Protein 3FND (pdb70)

Radius of gyration: 18.99 Å; Cα contacts (8 Å, |Δi|>4): 589; chains: 1; bounding box: 49×55×42 Å

Nearest PDB structures (foldseek):
  3fnd-assembly1_A  TM=1.003E+00  e=4.356E-66  Bacteroides thetaiotaomicron
  7fbt-assembly1_A  TM=8.030E-01  e=3.670E-17  Rhizomucor miehei
  5xwf-assembly1_A  TM=7.949E-01  e=2.756E-15  Rhizomucor miehei
  8hw8-assembly1_A  TM=7.769E-01  e=1.384E-15  Heterodera glycines
  6tsb-assembly1_AAA-2  TM=6.089E-01  e=5.705E-12  Clostridioides difficile 630

CATH classification: 3.20.20.80 (+1 more: 3.40.5.30)

Foldseek 3Di:
DDAAAEAEDFQQDPCCVPCVVPDPLLLHQEYEYDAFAAFLQQATRCVRPVVPLLVSCVVNVVSNHAYAHEYEHPDACSVLNQLVDVNSLLSNLVNRQCVCVVSVGQYYEYEYDHPDPQVVSLVSVQVSLVSSQVPHDPRFEYEDEADVGDNAQSSQVSHQAYEYFFPPPQQDLDFDAGGDLVRQVVRLCRCCPVNVHPLQRYAGEFEQKWFANDPVCPVQADPSRIHFVQSCCVVVNPVCQQDQDDPRIGHAHLVRLLVSQVVSVVVVGNHYYDHRVSWHDPVPVVSTNSVSRRVNCPPPDDPDD

Sequence (305 aa):
SLKVVIGYLALDDWEFESLFPTIEWKYLTHINASFARVKADGTLNINPVRKRIESVRETAHKHNVKILISLAKNSPGEFTTAINDPKARKELIQQIIAFTKEYKLDGFDIDYEEYDNWDKNFPSLLVFARGLYLAKEKNLTCAVNSRWLNYGTEWEQYFDYINLSYDRGAFTDKPVQHASYDDFVKDLKYWNEQCRASKSKIVGGLPFYGYSWEESLQGAVDDVRGIRYSGILKHLGNEAADKDNIGKTYYNGRPTIANKCKFIKENDYAGVIWQLFQDAHNDNYDLKLINVVGREEEGHHHHHH

Structure (mmCIF, N/CA/C/O backbone):
data_3FND
#
_entry.id   3FND
#
_cell.length_a   53.795
_cell.length_b   42.374
_cell.length_c   66.850
_cell.angle_alpha   90.00
_cell.angle_beta   99.70
_cell.angle_gamma   90.00
#
_symmetry.space_group_name_H-M   'P 1 21 1'
#
loop_
_entity.id
_entity.type
_entity.pdbx_description
1 polymer Chitinase
2 non-polymer GLYCEROL
3 water water
#
loop_
_atom_site.group_PDB
_atom_site.id
_atom_site.type_symbol
_atom_site.label_atom_id
_atom_site.label_alt_id
_atom_site.label_comp_id
_atom_site.label_asym_id
_atom_site.label_entity_id
_atom_site.label_seq_id
_atom_site.pdbx_PDB_ins_code
_atom_site.Cartn_x
_atom_site.Cartn_y
_atom_site.Cartn_z
_atom_site.occupancy
_atom_site.B_iso_or_equiv
_atom_site.auth_seq_id
_atom_site.auth_comp_id
_atom_site.auth_asym_id
_atom_site.auth_atom_id
_atom_site.pdbx_PDB_model_num
ATOM 1 N N . SER A 1 2 ? 9.259 18.494 27.119 1.00 30.31 45 SER A N 1
ATOM 2 C CA . SER A 1 2 ? 8.408 17.278 27.117 1.00 29.37 45 SER A CA 1
ATOM 3 C C . SER A 1 2 ? 7.294 17.347 26.073 1.00 29.29 45 SER A C 1
ATOM 4 O O . SER A 1 2 ? 6.129 17.099 26.383 1.00 32.03 45 SER A O 1
ATOM 7 N N . LEU A 1 3 ? 7.637 17.653 24.828 1.00 27.12 46 LEU A N 1
ATOM 8 C CA . LEU A 1 3 ? 6.621 17.709 23.781 1.00 27.32 46 LEU A CA 1
ATOM 9 C C . LEU A 1 3 ? 6.194 16.277 23.539 1.00 25.03 46 LEU A C 1
ATOM 10 O O . LEU A 1 3 ? 6.976 15.366 23.757 1.00 24.48 46 LEU A O 1
ATOM 15 N N . LYS A 1 4 ? 4.978 16.081 23.048 1.00 23.02 47 LYS A N 1
ATOM 16 C CA . LYS A 1 4 ? 4.463 14.734 22.776 1.00 21.27 47 LYS A CA 1
ATOM 17 C C . LYS A 1 4 ? 5.261 14.021 21.681 1.00 18.45 47 LYS A C 1
ATOM 18 O O . LYS A 1 4 ? 5.801 14.647 20.760 1.00 17.12 47 LYS A O 1
ATOM 24 N N . VAL A 1 5 ? 5.369 12.704 21.795 1.00 14.53 48 VAL A N 1
ATOM 25 C CA . VAL A 1 5 ? 6.081 11.927 20.789 1.00 12.01 48 VAL A CA 1
ATOM 26 C C . VAL A 1 5 ? 5.050 11.146 19.988 1.00 10.96 48 VAL A C 1
ATOM 27 O O . VAL A 1 5 ? 3.979 10.835 20.489 1.00 10.93 48 VAL A O 1
ATOM 31 N N . VAL A 1 6 ? 5.349 10.867 18.729 1.00 10.54 49 VAL A N 1
ATOM 32 C CA . VAL A 1 6 ? 4.459 10.044 17.912 1.00 11.68 49 VAL A CA 1
ATOM 33 C C . VAL A 1 6 ? 5.434 9.045 17.305 1.00 9.66 49 VAL A C 1
ATOM 34 O O . VAL A 1 6 ? 6.185 9.366 16.385 1.00 13.14 49 VAL A O 1
ATOM 38 N N . ILE A 1 7 ? 5.435 7.845 17.874 1.00 9.89 50 ILE A N 1
ATOM 39 C CA . ILE A 1 7 ? 6.324 6.770 17.476 1.00 8.36 50 ILE A CA 1
ATOM 40 C C . ILE A 1 7 ? 5.609 5.844 16.507 1.00 9.26 50 ILE A C 1
ATOM 41 O O . ILE A 1 7 ? 4.759 5.048 16.903 1.00 9.63 50 ILE A O 1
ATOM 46 N N . GLY A 1 8 ? 5.954 5.964 15.227 1.00 8.53 51 GLY A N 1
ATOM 47 C CA . GLY A 1 8 ? 5.318 5.140 14.217 1.00 7.88 51 GLY A CA 1
ATOM 48 C C . GLY A 1 8 ? 6.101 3.917 13.789 1.00 7.84 51 GLY A C 1
ATOM 49 O O . GLY A 1 8 ? 7.276 4.008 13.434 1.00 7.83 51 GLY A O 1
ATOM 50 N N . TYR A 1 9 ? 5.459 2.757 13.840 1.00 7.59 52 TYR A N 1
ATOM 51 C CA . TYR A 1 9 ? 6.123 1.542 13.398 1.00 10.55 52 TYR A CA 1
ATOM 52 C C . TYR A 1 9 ? 6.105 1.531 11.874 1.00 11.18 52 TYR A C 1
ATOM 53 O O . TYR A 1 9 ? 5.084 1.823 11.253 1.00 10.39 52 TYR A O 1
ATOM 62 N N . LEU A 1 10 ? 7.247 1.210 11.279 1.00 12.34 53 LEU A N 1
ATOM 63 C CA . LEU A 1 10 ? 7.356 1.154 9.831 1.00 14.73 53 LEU A CA 1
ATOM 64 C C . LEU A 1 10 ? 7.970 -0.187 9.466 1.00 14.34 53 LEU A C 1
ATOM 65 O O . LEU A 1 10 ? 9.163 -0.409 9.694 1.00 12.82 53 LEU A O 1
ATOM 70 N N . ALA A 1 11 ? 7.153 -1.080 8.914 1.00 14.11 54 ALA A N 1
ATOM 71 C CA . ALA A 1 11 ? 7.622 -2.403 8.513 1.00 13.63 54 ALA A CA 1
ATOM 72 C C . ALA A 1 11 ? 8.345 -2.290 7.171 1.00 13.70 54 ALA A C 1
ATOM 73 O O . ALA A 1 11 ? 7.724 -2.057 6.130 1.00 14.77 54 ALA A O 1
ATOM 75 N N . LEU A 1 12 ? 9.665 -2.460 7.206 1.00 14.42 55 LEU A N 1
ATOM 76 C CA . LEU A 1 12 ? 10.492 -2.348 6.011 1.00 14.73 55 LEU A CA 1
ATOM 77 C C . LEU A 1 12 ? 10.342 -3.482 5.005 1.00 15.55 55 LEU A C 1
ATOM 78 O O . LEU A 1 12 ? 10.952 -3.449 3.938 1.00 16.08 55 LEU A O 1
ATOM 83 N N . ASP A 1 13 ? 9.541 -4.486 5.342 1.00 14.89 56 ASP A N 1
ATOM 84 C CA . ASP A 1 13 ? 9.315 -5.597 4.425 1.00 15.78 56 ASP A CA 1
ATOM 85 C C . ASP A 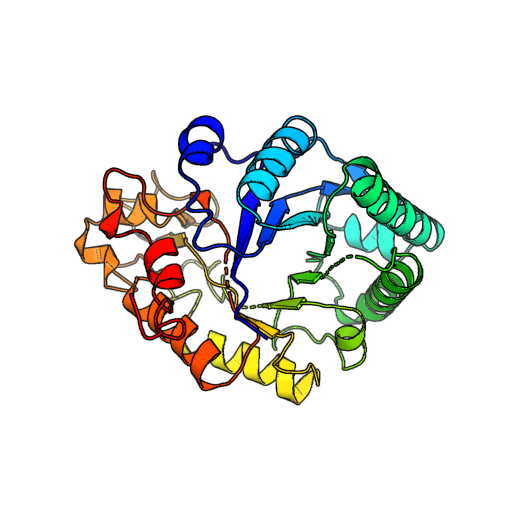1 13 ? 7.825 -5.690 4.092 1.00 15.57 56 ASP A C 1
ATOM 86 O O . ASP A 1 13 ? 7.358 -6.682 3.534 1.00 14.23 56 ASP A O 1
ATOM 91 N N . ASP A 1 14 ? 7.090 -4.638 4.432 1.00 14.39 57 ASP A N 1
ATOM 92 C CA . ASP A 1 14 ? 5.655 -4.589 4.173 1.00 15.09 57 ASP A CA 1
ATOM 93 C C . ASP A 1 14 ? 5.426 -4.647 2.669 1.00 14.71 57 ASP A C 1
ATOM 94 O O . ASP A 1 14 ? 6.195 -4.075 1.894 1.00 14.48 57 ASP A O 1
ATOM 99 N N . TRP A 1 15 ? 4.371 -5.334 2.248 1.00 13.63 58 TRP A N 1
ATOM 100 C CA . TRP A 1 15 ? 4.096 -5.437 0.823 1.00 14.76 58 TRP A CA 1
ATOM 101 C C . TRP A 1 15 ? 3.722 -4.098 0.191 1.00 14.00 58 TRP A C 1
ATOM 102 O O . TRP A 1 15 ? 3.817 -3.939 -1.024 1.00 15.30 58 TRP A O 1
ATOM 113 N N . GLU A 1 16 ? 3.310 -3.131 1.006 1.00 14.02 59 GLU A N 1
ATOM 114 C CA . GLU A 1 16 ? 2.927 -1.828 0.473 1.00 13.03 59 GLU A CA 1
ATOM 115 C C . GLU A 1 16 ? 4.057 -0.799 0.550 1.00 13.18 59 GLU A C 1
ATOM 116 O O . GLU A 1 16 ? 3.863 0.373 0.215 1.00 13.39 59 GLU A O 1
ATOM 122 N N . PHE A 1 17 ? 5.242 -1.249 0.954 1.00 12.19 60 PHE A N 1
ATOM 123 C CA . PHE A 1 17 ? 6.388 -0.353 1.085 1.00 13.94 60 PHE A CA 1
ATOM 124 C C . PHE A 1 17 ? 6.681 0.494 -0.149 1.00 14.34 60 PHE A C 1
ATOM 125 O O . PHE A 1 17 ? 6.633 1.717 -0.090 1.00 13.08 60 PHE A O 1
ATOM 133 N N . GLU A 1 18 ? 7.007 -0.155 -1.260 1.00 16.91 61 GLU A N 1
ATOM 134 C CA . GLU A 1 18 ? 7.328 0.571 -2.487 1.00 18.40 61 GLU A CA 1
ATOM 135 C C . GLU A 1 18 ? 6.294 1.627 -2.849 1.00 17.43 61 GLU A C 1
ATOM 136 O O . GLU A 1 18 ? 6.634 2.744 -3.229 1.00 15.52 61 GLU A O 1
ATOM 142 N N . SER A 1 19 ? 5.025 1.270 -2.726 1.00 16.05 62 SER A N 1
ATOM 143 C CA . SER A 1 19 ? 3.959 2.186 -3.079 1.00 16.87 62 SER A CA 1
ATOM 144 C C . SER A 1 19 ? 3.674 3.283 -2.070 1.00 16.87 62 SER A C 1
ATOM 145 O O . SER A 1 19 ? 3.383 4.416 -2.449 1.00 18.41 62 SER A O 1
ATOM 148 N N . LEU A 1 20 ? 3.771 2.959 -0.786 1.00 14.90 63 LEU A N 1
ATOM 149 C CA . LEU A 1 20 ? 3.437 3.934 0.242 1.00 13.17 63 LEU A CA 1
ATOM 150 C C . LEU A 1 20 ? 4.566 4.685 0.946 1.00 12.40 63 LEU A C 1
ATOM 151 O O . LEU A 1 20 ? 4.329 5.740 1.530 1.00 11.56 63 LEU A O 1
ATOM 156 N N . PHE A 1 21 ? 5.788 4.170 0.897 1.00 12.07 64 PHE A N 1
ATOM 157 C CA . PHE A 1 21 ? 6.866 4.866 1.587 1.00 13.53 64 PHE A CA 1
ATOM 158 C C . PHE A 1 21 ? 6.942 6.356 1.260 1.00 13.18 64 PHE A C 1
ATOM 159 O O . PHE A 1 21 ? 7.140 7.179 2.154 1.00 15.35 64 PHE A O 1
ATOM 167 N N . PRO A 1 22 ? 6.785 6.728 -0.023 1.00 13.26 65 PRO A N 1
ATOM 168 C CA . PRO A 1 22 ? 6.855 8.148 -0.385 1.00 13.57 65 PRO A CA 1
ATOM 169 C C . PRO A 1 22 ? 5.768 9.028 0.237 1.00 13.49 65 PRO A C 1
ATOM 170 O O . PRO A 1 22 ? 5.902 10.253 0.259 1.00 13.68 65 PRO A O 1
ATOM 174 N N . THR A 1 23 ? 4.707 8.405 0.751 1.00 13.02 66 THR A N 1
ATOM 175 C CA . THR A 1 23 ? 3.592 9.149 1.329 1.00 12.81 66 THR A CA 1
ATOM 176 C C . THR A 1 23 ? 3.610 9.303 2.850 1.00 12.89 66 THR A C 1
ATOM 177 O O . THR A 1 23 ? 2.671 9.851 3.421 1.00 12.44 66 THR A O 1
ATOM 181 N N . ILE A 1 24 ? 4.661 8.827 3.509 1.00 12.10 67 ILE A N 1
ATOM 182 C CA . ILE A 1 24 ? 4.732 8.938 4.964 1.00 12.52 67 ILE A CA 1
ATOM 183 C C . ILE A 1 24 ? 4.648 10.399 5.422 1.00 12.57 67 ILE A C 1
ATOM 184 O O . ILE A 1 24 ? 5.430 11.242 4.984 1.00 11.95 67 ILE A O 1
ATOM 189 N N . GLU A 1 25 ? 3.694 10.693 6.307 1.00 11.68 68 GLU A N 1
ATOM 190 C CA . GLU A 1 25 ? 3.498 12.058 6.805 1.00 12.23 68 GLU A CA 1
ATOM 191 C C . GLU A 1 25 ? 4.476 12.357 7.942 1.00 11.70 68 GLU A C 1
ATOM 192 O O . GLU A 1 25 ? 4.110 12.367 9.120 1.00 12.07 68 GLU A O 1
ATOM 198 N N . TRP A 1 26 ? 5.729 12.599 7.571 1.00 10.65 69 TRP A N 1
ATOM 199 C CA . TRP A 1 26 ? 6.784 12.869 8.539 1.00 10.08 69 TRP A CA 1
ATOM 200 C C . TRP A 1 26 ? 6.509 14.010 9.514 1.00 9.13 69 TRP A C 1
ATOM 201 O O . TRP A 1 26 ? 6.982 13.986 10.643 1.00 10.19 69 TRP A O 1
ATOM 212 N N . LYS A 1 27 ? 5.749 15.011 9.086 1.00 10.87 70 LYS A N 1
ATOM 213 C CA . LYS A 1 27 ? 5.472 16.152 9.956 1.00 12.47 70 LYS A CA 1
ATOM 214 C C . LYS A 1 27 ? 4.676 15.766 11.200 1.00 11.58 70 LYS A C 1
ATOM 215 O O . LYS A 1 27 ? 4.622 16.524 12.170 1.00 10.31 70 LYS A O 1
ATOM 221 N N . TYR A 1 28 ? 4.061 14.586 11.177 1.00 11.84 71 TYR A N 1
ATOM 222 C CA . TYR A 1 28 ? 3.276 14.123 12.322 1.00 11.95 71 TYR A CA 1
ATOM 223 C C . TYR A 1 28 ? 3.933 12.967 13.072 1.00 11.71 71 TYR A C 1
ATOM 224 O O . TYR A 1 28 ? 3.263 12.216 13.774 1.00 12.05 71 TYR A O 1
ATOM 233 N N . LEU A 1 29 ? 5.245 12.830 12.915 1.00 11.52 72 LEU A N 1
ATOM 234 C CA . LEU A 1 29 ? 6.000 11.775 13.582 1.00 11.22 72 LEU A CA 1
ATOM 235 C C . LEU A 1 29 ? 7.194 12.396 14.294 1.00 11.32 72 LEU A C 1
ATOM 236 O O . LEU A 1 29 ? 7.720 13.413 13.848 1.00 11.65 72 LEU A O 1
ATOM 241 N N . THR A 1 30 ? 7.611 11.798 15.405 1.00 9.63 73 THR A N 1
ATOM 242 C CA . THR A 1 30 ? 8.786 12.287 16.113 1.00 9.86 73 THR A CA 1
ATOM 243 C C . THR A 1 30 ? 9.836 11.192 15.985 1.00 10.68 73 THR A C 1
ATOM 244 O O . THR A 1 30 ? 11.031 11.472 15.928 1.00 10.62 73 THR A O 1
ATOM 248 N N . HIS A 1 31 ? 9.363 9.947 15.913 1.00 10.28 74 HIS A N 1
ATOM 249 C CA . HIS A 1 31 ? 10.221 8.770 15.778 1.00 11.96 74 HIS A CA 1
ATOM 250 C C . HIS A 1 31 ? 9.535 7.682 14.950 1.00 11.42 74 HIS A C 1
ATOM 251 O O . HIS A 1 31 ? 8.303 7.616 14.877 1.00 12.64 74 HIS A O 1
ATOM 258 N N . ILE A 1 32 ? 10.344 6.830 14.332 1.00 10.90 75 ILE A N 1
ATOM 259 C CA . ILE A 1 32 ? 9.824 5.690 13.597 1.00 11.06 75 ILE A CA 1
ATOM 260 C C . ILE A 1 32 ? 10.618 4.469 14.037 1.00 12.01 75 ILE A C 1
ATOM 261 O O . ILE A 1 32 ? 11.842 4.538 14.217 1.00 10.82 75 ILE A O 1
ATOM 266 N N . ASN A 1 33 ? 9.918 3.360 14.242 1.00 11.17 76 ASN A N 1
ATOM 267 C CA . ASN A 1 33 ? 10.573 2.122 14.618 1.00 11.27 76 ASN A CA 1
ATOM 268 C C . ASN A 1 33 ? 10.624 1.241 13.370 1.00 11.27 76 ASN A C 1
ATOM 269 O O . ASN A 1 33 ? 9.592 0.753 12.904 1.00 11.35 76 ASN A O 1
ATOM 274 N N . ALA A 1 34 ? 11.818 1.070 12.815 1.00 10.79 77 ALA A N 1
ATOM 275 C CA . ALA A 1 34 ? 11.994 0.230 11.639 1.00 10.74 77 ALA A CA 1
ATOM 276 C C . ALA A 1 34 ? 11.921 -1.211 12.140 1.00 11.95 77 ALA A C 1
ATOM 277 O O . ALA A 1 34 ? 12.687 -1.610 13.023 1.00 11.37 77 ALA A O 1
ATOM 279 N N . SER A 1 35 ? 10.990 -1.987 11.596 1.00 14.13 78 SER A N 1
ATOM 280 C CA . SER A 1 35 ? 10.824 -3.363 12.040 1.00 16.49 78 SER A CA 1
ATOM 281 C C . SER A 1 35 ? 10.958 -4.352 10.879 1.00 16.44 78 SER A C 1
ATOM 282 O O . SER A 1 35 ? 10.512 -4.061 9.761 1.00 16.71 78 SER A O 1
ATOM 285 N N . PHE A 1 36 ? 11.591 -5.501 11.125 1.00 15.14 79 PHE A N 1
ATOM 286 C CA . PHE A 1 36 ? 12.168 -5.866 12.427 1.00 15.41 79 PHE A CA 1
ATOM 287 C C . PHE A 1 36 ? 13.519 -6.535 12.203 1.00 16.58 79 PHE A C 1
ATOM 288 O O . PHE A 1 36 ? 13.759 -7.131 11.160 1.00 17.05 79 PHE A O 1
ATOM 296 N N . ALA A 1 37 ? 14.390 -6.440 13.197 1.00 16.09 80 ALA A N 1
ATOM 297 C CA . ALA A 1 37 ? 15.677 -7.126 13.144 1.00 16.21 80 ALA A CA 1
ATOM 298 C C . ALA A 1 37 ? 15.192 -8.345 13.943 1.00 14.52 80 ALA A C 1
ATOM 299 O O . ALA A 1 37 ? 14.572 -8.161 14.999 1.00 13.37 80 ALA A O 1
ATOM 301 N N . ARG A 1 38 ? 15.400 -9.558 13.430 1.00 16.38 81 ARG A N 1
ATOM 302 C CA . ARG A 1 38 ? 14.918 -10.741 14.135 1.00 17.28 81 ARG A CA 1
ATOM 303 C C . ARG A 1 38 ? 15.975 -11.387 15.035 1.00 17.35 81 ARG A C 1
ATOM 304 O O . ARG A 1 38 ? 17.128 -11.569 14.632 1.00 18.30 81 ARG A O 1
ATOM 312 N N . VAL A 1 39 ? 15.563 -11.731 16.254 1.00 15.24 82 VAL A N 1
ATOM 313 C CA . VAL A 1 39 ? 16.441 -12.334 17.253 1.00 15.26 82 VAL A CA 1
ATOM 314 C C . VAL A 1 39 ? 16.515 -13.850 17.152 1.00 15.05 82 VAL A C 1
ATOM 315 O O . VAL A 1 39 ? 15.519 -14.534 17.346 1.00 15.79 82 VAL A O 1
ATOM 319 N N . LYS A 1 40 ? 17.708 -14.362 16.867 1.00 16.08 83 LYS A N 1
ATOM 320 C CA . LYS A 1 40 ? 17.927 -15.796 16.742 1.00 16.40 83 LYS A CA 1
ATOM 321 C C . LYS A 1 40 ? 18.310 -16.417 18.085 1.00 16.53 83 LYS A C 1
ATOM 322 O O . LYS A 1 40 ? 18.800 -15.732 18.981 1.00 14.65 83 LYS A O 1
ATOM 328 N N . ALA A 1 41 ? 18.075 -17.718 18.220 1.00 17.00 84 ALA A N 1
ATOM 329 C CA . ALA A 1 41 ? 18.359 -18.431 19.459 1.00 17.90 84 ALA A CA 1
ATOM 330 C C . ALA A 1 41 ? 19.789 -18.313 19.985 1.00 18.95 84 ALA A C 1
ATOM 331 O O . ALA A 1 41 ? 20.010 -18.371 21.198 1.00 18.67 84 ALA A O 1
ATOM 333 N N . ASP A 1 42 ? 20.757 -18.149 19.088 1.00 20.03 85 ASP A N 1
ATOM 334 C CA . ASP A 1 42 ? 22.156 -18.057 19.502 1.00 21.75 85 ASP A CA 1
ATOM 335 C C . ASP A 1 42 ? 22.601 -16.633 19.815 1.00 21.92 85 ASP A C 1
ATOM 336 O O . ASP A 1 42 ? 23.790 -16.371 20.008 1.00 19.95 85 ASP A O 1
ATOM 341 N N . GLY A 1 43 ? 21.645 -15.711 19.863 1.00 20.09 86 GLY A N 1
ATOM 342 C CA . GLY A 1 43 ? 21.981 -14.331 20.171 1.00 21.33 86 GLY A CA 1
ATOM 343 C C . GLY A 1 43 ? 22.343 -13.460 18.980 1.00 20.77 86 GLY A C 1
ATOM 344 O O . GLY A 1 43 ? 22.599 -12.267 19.144 1.00 21.18 86 GLY A O 1
ATOM 345 N N . THR A 1 44 ? 22.376 -14.043 17.785 1.00 20.52 87 THR A N 1
ATOM 346 C CA . THR A 1 44 ? 22.699 -13.279 16.584 1.00 21.61 87 THR A CA 1
ATOM 347 C C . THR A 1 44 ? 21.402 -12.769 15.960 1.00 21.19 87 THR A C 1
ATOM 348 O O . THR A 1 44 ? 20.309 -13.195 16.346 1.00 20.81 87 THR A O 1
ATOM 352 N N . LEU A 1 45 ? 21.523 -11.868 14.990 1.00 20.64 88 LEU A N 1
ATOM 353 C CA . LEU A 1 45 ? 20.349 -11.280 14.355 1.00 20.04 88 LEU A CA 1
ATOM 354 C C . LEU A 1 45 ? 20.122 -11.627 12.891 1.00 20.84 88 LEU A C 1
ATOM 355 O O . LEU A 1 45 ? 21.065 -11.762 12.109 1.00 19.54 88 LEU A O 1
ATOM 360 N N . ASN A 1 46 ? 18.851 -11.765 12.535 1.00 19.01 89 ASN A N 1
ATOM 361 C CA . ASN A 1 46 ? 18.463 -12.004 11.156 1.00 19.81 89 ASN A CA 1
ATOM 362 C C . ASN A 1 46 ? 17.990 -10.624 10.724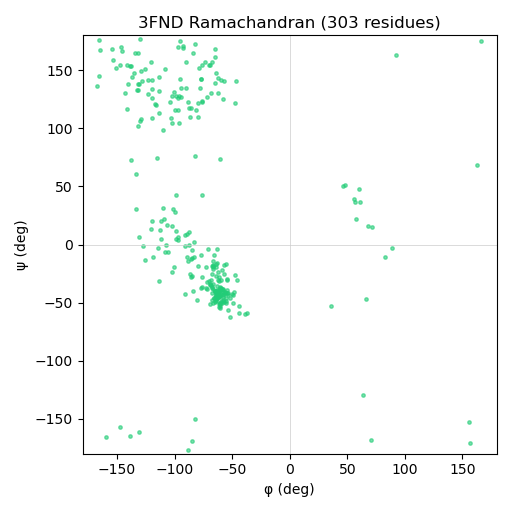 1.00 19.17 89 ASN A C 1
ATOM 363 O O . ASN A 1 46 ? 16.915 -10.179 11.124 1.00 17.42 89 ASN A O 1
ATOM 368 N N . ILE A 1 47 ? 18.803 -9.934 9.931 1.00 19.30 90 ILE A N 1
ATOM 369 C CA . ILE A 1 47 ? 18.450 -8.589 9.494 1.00 19.71 90 ILE A CA 1
ATOM 370 C C . ILE A 1 47 ? 17.925 -8.528 8.064 1.00 19.81 90 ILE A C 1
ATOM 371 O O . ILE A 1 47 ? 17.852 -7.453 7.471 1.00 19.40 90 ILE A O 1
ATOM 376 N N . ASN A 1 48 ? 17.546 -9.675 7.513 1.00 20.23 91 ASN A N 1
ATOM 377 C CA . ASN A 1 48 ? 17.041 -9.707 6.147 1.00 22.03 91 ASN A CA 1
ATOM 378 C C . ASN A 1 48 ? 15.825 -8.805 5.927 1.00 21.63 91 ASN A C 1
ATOM 379 O O . ASN A 1 48 ? 15.701 -8.166 4.884 1.00 21.75 91 ASN A O 1
ATOM 384 N N . PRO A 1 49 ? 14.907 -8.741 6.904 1.00 21.30 92 PRO A N 1
ATOM 385 C CA . PRO A 1 49 ? 13.731 -7.884 6.714 1.00 20.48 92 PRO A CA 1
ATOM 386 C C . PRO A 1 49 ? 14.025 -6.388 6.602 1.00 20.15 92 PRO A C 1
ATOM 387 O O . PRO A 1 49 ? 13.206 -5.637 6.085 1.00 20.49 92 PRO A O 1
ATOM 391 N N . VAL A 1 50 ? 15.191 -5.954 7.066 1.00 20.34 93 VAL A N 1
ATOM 392 C CA . VAL A 1 50 ? 15.515 -4.527 7.037 1.00 19.17 93 VAL A CA 1
ATOM 393 C C . VAL A 1 50 ? 16.820 -4.115 6.344 1.00 18.83 93 VAL A C 1
ATOM 394 O O . VAL A 1 50 ? 17.026 -2.936 6.056 1.00 17.11 93 VAL A O 1
ATOM 398 N N . ARG A 1 51 ? 17.694 -5.074 6.067 1.00 19.95 94 ARG A N 1
ATOM 399 C CA . ARG A 1 51 ? 18.991 -4.762 5.466 1.00 22.63 94 ARG A CA 1
ATOM 400 C C . ARG A 1 51 ? 19.019 -3.862 4.230 1.00 21.87 94 ARG A C 1
ATOM 401 O O . ARG A 1 51 ? 19.776 -2.895 4.178 1.00 20.74 94 ARG A O 1
ATOM 409 N N . LYS A 1 52 ? 18.202 -4.181 3.238 1.00 22.11 95 LYS A N 1
ATOM 410 C CA . LYS A 1 52 ? 18.185 -3.421 1.997 1.00 23.80 95 LYS A CA 1
ATOM 411 C C . LYS A 1 52 ? 17.554 -2.035 2.042 1.00 21.90 95 LYS A C 1
ATOM 412 O O . LYS A 1 52 ? 17.827 -1.210 1.175 1.00 21.40 95 LYS A O 1
ATOM 418 N N . ARG A 1 53 ? 16.728 -1.763 3.046 1.00 19.33 96 ARG A N 1
ATOM 419 C CA . ARG A 1 53 ? 16.068 -0.462 3.118 1.00 18.18 96 ARG A CA 1
ATOM 420 C C . ARG A 1 53 ? 16.377 0.400 4.335 1.00 15.64 96 ARG A C 1
ATOM 421 O O . ARG A 1 53 ? 16.028 1.581 4.357 1.00 15.86 96 ARG A O 1
ATOM 429 N N . ILE A 1 54 ? 17.035 -0.170 5.335 1.00 15.71 97 ILE A N 1
ATOM 430 C CA . ILE A 1 54 ? 17.343 0.575 6.550 1.00 16.55 97 ILE A CA 1
ATOM 431 C C . ILE A 1 54 ? 18.079 1.903 6.314 1.00 16.63 97 ILE A C 1
ATOM 432 O O . ILE A 1 54 ? 17.732 2.917 6.915 1.00 14.28 97 ILE A O 1
ATOM 437 N N . GLU A 1 55 ? 19.075 1.907 5.432 1.00 16.60 98 GLU A N 1
ATOM 438 C CA . GLU A 1 55 ? 19.844 3.124 5.165 1.00 16.86 98 GLU A CA 1
ATOM 439 C C . GLU A 1 55 ? 19.025 4.234 4.508 1.00 15.79 98 GLU A C 1
ATOM 440 O O . GLU A 1 55 ? 19.092 5.396 4.920 1.00 14.61 98 GLU A O 1
ATOM 446 N N . SER A 1 56 ? 18.254 3.875 3.489 1.00 16.28 99 SER A N 1
ATOM 447 C CA . SER A 1 56 ? 17.424 4.846 2.782 1.00 18.08 99 SER A CA 1
ATOM 448 C C . SER A 1 56 ? 16.363 5.415 3.718 1.00 17.06 99 SER A C 1
ATOM 449 O O . SER A 1 56 ? 16.123 6.626 3.728 1.00 16.25 99 SER A O 1
ATOM 452 N N . VAL A 1 57 ? 15.728 4.545 4.501 1.00 14.06 100 VAL A N 1
ATOM 453 C CA . VAL A 1 57 ? 14.704 4.999 5.434 1.00 14.44 100 VAL A CA 1
ATOM 454 C C . VAL A 1 57 ? 15.344 5.918 6.466 1.00 15.06 100 VAL A C 1
ATOM 455 O O . VAL A 1 57 ? 14.759 6.935 6.852 1.00 13.69 100 VAL A O 1
ATOM 459 N N . ARG A 1 58 ? 16.548 5.566 6.907 1.00 15.45 101 ARG A N 1
ATOM 460 C CA . ARG A 1 58 ? 17.252 6.386 7.884 1.00 15.94 101 ARG A CA 1
ATOM 461 C C . ARG A 1 58 ? 17.495 7.778 7.311 1.00 15.62 101 ARG A C 1
ATOM 462 O O . ARG A 1 58 ? 17.195 8.780 7.949 1.00 13.99 101 ARG A O 1
ATOM 470 N N . GLU A 1 59 ? 18.040 7.839 6.102 1.00 16.10 102 GLU A N 1
ATOM 471 C CA . GLU A 1 59 ? 18.330 9.126 5.491 1.00 16.82 102 GLU A CA 1
ATOM 472 C C . GLU A 1 59 ? 17.060 9.958 5.322 1.00 14.81 102 GLU A C 1
ATOM 473 O O . GLU A 1 59 ? 17.042 11.148 5.634 1.00 12.18 102 GLU A O 1
ATOM 479 N N . THR A 1 60 ? 15.994 9.326 4.848 1.00 13.76 103 THR A N 1
ATOM 480 C CA . THR A 1 60 ? 14.730 10.031 4.647 1.00 14.07 103 THR A CA 1
ATOM 481 C C . THR A 1 60 ? 14.174 10.545 5.972 1.00 12.58 103 THR A C 1
ATOM 482 O O . THR A 1 60 ? 13.753 11.697 6.074 1.00 12.95 103 THR A O 1
ATOM 486 N N . ALA A 1 61 ? 14.182 9.693 6.991 1.00 11.98 104 ALA A N 1
ATOM 487 C CA . ALA A 1 61 ? 13.676 10.086 8.299 1.00 10.33 104 ALA A CA 1
ATOM 488 C C . ALA A 1 61 ? 14.461 11.277 8.836 1.00 10.60 104 ALA A C 1
ATOM 489 O O . ALA A 1 61 ? 13.889 12.273 9.276 1.00 10.58 104 ALA A O 1
ATOM 491 N N . HIS A 1 62 ? 15.782 11.180 8.787 1.00 12.52 105 HIS A N 1
ATOM 492 C CA . HIS A 1 62 ? 16.620 12.258 9.287 1.00 14.19 105 HIS A CA 1
ATOM 493 C C . HIS A 1 62 ? 16.451 13.557 8.512 1.00 14.57 105 HIS A C 1
ATOM 494 O O . HIS A 1 62 ? 16.489 14.642 9.093 1.00 15.87 105 HIS A O 1
ATOM 501 N N . LYS A 1 63 ? 16.243 13.450 7.207 1.00 15.45 106 LYS A N 1
ATOM 502 C CA . LYS A 1 63 ? 16.060 14.636 6.383 1.00 18.52 106 LYS A CA 1
ATOM 503 C C . LYS A 1 63 ? 14.823 15.396 6.854 1.00 19.13 106 LYS A C 1
ATOM 504 O O . LYS A 1 63 ? 14.731 16.615 6.693 1.00 16.54 106 LYS A O 1
ATOM 510 N N . HIS A 1 64 ? 13.873 14.663 7.433 1.00 16.76 107 HIS A N 1
ATOM 511 C CA . HIS A 1 64 ? 12.634 15.250 7.938 1.00 16.74 107 HIS A CA 1
ATOM 512 C C . HIS A 1 64 ? 12.701 15.480 9.450 1.00 15.98 107 HIS A C 1
ATOM 513 O O . HIS A 1 64 ? 11.688 15.760 10.086 1.00 14.86 107 HIS A O 1
ATOM 520 N N . ASN A 1 65 ? 13.900 15.352 10.012 1.00 17.04 108 ASN A N 1
ATOM 521 C CA . ASN A 1 65 ? 14.124 15.556 11.441 1.00 17.12 108 ASN A CA 1
ATOM 522 C C . ASN A 1 65 ? 13.333 14.588 12.324 1.00 16.64 108 ASN A C 1
ATOM 523 O O . ASN A 1 65 ? 12.861 14.955 13.399 1.00 15.08 108 ASN A O 1
ATOM 528 N N . VAL A 1 66 ? 13.196 13.352 11.855 1.00 14.60 109 VAL A N 1
ATOM 529 C CA . VAL A 1 66 ? 12.493 12.301 12.590 1.00 14.20 109 VAL A CA 1
ATOM 530 C C . VAL A 1 66 ? 13.533 11.253 12.984 1.00 12.40 109 VAL A C 1
ATOM 531 O O . VAL A 1 66 ? 14.336 10.838 12.153 1.00 12.37 109 VAL A O 1
ATOM 535 N N . LYS A 1 67 ? 13.524 10.840 14.247 1.00 12.86 110 LYS A N 1
ATOM 536 C CA . LYS A 1 67 ? 14.485 9.848 14.726 1.00 13.62 110 LYS A CA 1
ATOM 537 C C . LYS A 1 67 ? 14.084 8.461 14.255 1.00 12.59 110 LYS A C 1
ATOM 538 O O . LYS A 1 67 ? 12.906 8.193 13.999 1.00 10.19 110 LYS A O 1
ATOM 544 N N . ILE A 1 68 ? 15.070 7.578 14.154 1.00 11.52 111 ILE A N 1
ATOM 545 C CA . ILE A 1 68 ? 14.813 6.222 13.724 1.00 12.75 111 ILE A CA 1
ATOM 546 C C . ILE A 1 68 ? 15.478 5.209 14.652 1.00 13.48 111 ILE A C 1
ATOM 547 O O . ILE A 1 68 ? 16.647 5.355 15.023 1.00 13.95 111 ILE A O 1
ATOM 552 N N . LEU A 1 69 ? 14.709 4.197 15.042 1.00 12.43 112 LEU A N 1
ATOM 553 C CA . LEU A 1 69 ? 15.201 3.140 15.916 1.00 11.97 112 LEU A CA 1
ATOM 554 C C . LEU A 1 69 ? 14.945 1.802 15.235 1.00 13.29 112 LEU A C 1
ATOM 555 O O . LEU A 1 69 ? 14.004 1.665 14.454 1.00 12.88 112 LEU A O 1
ATOM 560 N N . ILE A 1 70 ? 15.785 0.820 15.530 1.00 12.63 113 ILE A N 1
ATOM 561 C CA . ILE A 1 70 ? 15.625 -0.512 14.968 1.00 11.28 113 ILE A CA 1
ATOM 562 C C . ILE A 1 70 ? 14.826 -1.289 15.999 1.00 12.39 113 ILE A C 1
ATOM 563 O O . ILE A 1 70 ? 15.193 -1.314 17.169 1.00 12.80 113 ILE A O 1
ATOM 568 N N . SER A 1 71 ? 13.721 -1.899 15.577 1.00 11.68 114 SER A N 1
ATOM 569 C CA . SER A 1 71 ? 12.906 -2.678 16.500 1.00 11.11 114 SER A CA 1
ATOM 570 C C . SER A 1 71 ? 13.320 -4.140 16.402 1.00 11.30 114 SER A C 1
ATOM 571 O O . SER A 1 71 ? 13.614 -4.637 15.312 1.00 12.39 114 SER A O 1
ATOM 574 N N . LEU A 1 72 ? 13.326 -4.821 17.542 1.00 11.67 115 LEU A N 1
ATOM 575 C CA . LEU A 1 72 ? 13.741 -6.220 17.604 1.00 12.23 115 LEU A CA 1
ATOM 576 C C . LEU A 1 72 ? 12.662 -7.168 18.117 1.00 9.96 115 LEU A C 1
ATOM 577 O O . LEU A 1 72 ? 12.103 -6.969 19.196 1.00 11.53 115 LEU A O 1
ATOM 582 N N . ALA A 1 73 ? 12.380 -8.203 17.332 1.00 10.55 116 ALA A N 1
ATOM 583 C CA . ALA A 1 73 ? 11.378 -9.200 17.693 1.00 11.63 116 ALA A CA 1
ATOM 584 C C . ALA A 1 73 ? 11.948 -10.589 17.434 1.00 13.70 116 ALA A C 1
ATOM 585 O O . ALA A 1 73 ? 12.954 -10.727 16.735 1.00 13.16 116 ALA A O 1
ATOM 587 N N . LYS A 1 74 ? 11.298 -11.612 17.994 1.00 14.07 117 LYS A N 1
ATOM 588 C CA . LYS A 1 74 ? 11.737 -13.005 17.856 1.00 15.07 117 LYS A CA 1
ATOM 589 C C . LYS A 1 74 ? 11.842 -13.459 16.405 1.00 14.89 117 LYS A C 1
ATOM 590 O O . LYS A 1 74 ? 10.992 -13.129 15.580 1.00 13.77 117 LYS A O 1
ATOM 596 N N . ASN A 1 75 ? 12.871 -14.241 16.098 1.00 14.92 118 ASN A N 1
ATOM 597 C CA . ASN A 1 75 ? 13.033 -14.738 14.742 1.00 15.76 118 ASN A CA 1
ATOM 598 C C . ASN A 1 75 ? 11.931 -15.757 14.463 1.00 17.31 118 ASN A C 1
ATOM 599 O O . ASN A 1 75 ? 11.429 -15.859 13.344 1.00 15.69 118 ASN A O 1
ATOM 604 N N . SER A 1 76 ? 11.568 -16.507 15.499 1.00 17.25 119 SER A N 1
ATOM 605 C CA . SER A 1 76 ? 10.520 -17.518 15.419 1.00 19.48 119 SER A CA 1
ATOM 606 C C . SER A 1 76 ? 10.146 -17.863 16.863 1.00 19.54 119 SER A C 1
ATOM 607 O O . SER A 1 76 ? 10.859 -17.501 17.797 1.00 19.31 119 SER A O 1
ATOM 610 N N . PRO A 1 77 ? 9.026 -18.571 17.062 1.00 20.54 120 PRO A N 1
ATOM 611 C CA . PRO A 1 77 ? 8.571 -18.950 18.403 1.00 19.86 120 PRO A CA 1
ATOM 612 C C . PRO A 1 77 ? 9.654 -19.542 19.300 1.00 19.09 120 PRO A C 1
ATOM 613 O O . PRO A 1 77 ? 10.280 -20.545 18.951 1.00 18.42 120 PRO A O 1
ATOM 617 N N . GLY A 1 78 ? 9.871 -18.907 20.449 1.00 15.91 121 GLY A N 1
ATOM 618 C CA . GLY A 1 78 ? 10.852 -19.394 21.402 1.00 16.93 121 GLY A CA 1
ATOM 619 C C . GLY A 1 78 ? 12.313 -19.026 21.199 1.00 16.27 121 GLY A C 1
ATOM 620 O O . GLY A 1 78 ? 13.126 -19.249 22.097 1.00 16.48 121 GLY A O 1
ATOM 621 N N . GLU A 1 79 ? 12.667 -18.464 20.048 1.00 15.65 122 GLU A N 1
ATOM 622 C CA . GLU A 1 79 ? 14.070 -18.115 19.808 1.00 14.97 122 GLU A CA 1
ATOM 623 C C . GLU A 1 79 ? 14.580 -16.954 20.658 1.00 15.03 122 GLU A C 1
ATOM 624 O O . GLU A 1 79 ? 15.751 -16.923 21.045 1.00 13.00 122 GLU A O 1
ATOM 630 N N . PHE A 1 80 ? 13.707 -15.994 20.943 1.00 13.98 123 PHE A N 1
ATOM 631 C CA . PHE A 1 80 ? 14.103 -14.850 21.748 1.00 14.22 123 PHE A CA 1
ATOM 632 C C . PHE A 1 80 ? 14.250 -15.332 23.188 1.00 15.21 123 PHE A C 1
ATOM 633 O O . PHE A 1 80 ? 15.148 -14.907 23.910 1.00 14.57 123 PHE A O 1
ATOM 641 N N . THR A 1 81 ? 13.369 -16.236 23.601 1.00 15.05 124 THR A N 1
ATOM 642 C CA . THR A 1 81 ? 13.443 -16.772 24.953 1.00 15.69 124 THR A CA 1
ATOM 643 C C . THR A 1 81 ? 14.743 -17.558 25.150 1.00 15.74 124 THR A C 1
ATOM 644 O O . THR A 1 81 ? 15.391 -17.456 26.190 1.00 17.80 124 THR A O 1
ATOM 648 N N . THR A 1 82 ? 15.118 -18.349 24.153 1.00 17.73 125 THR A N 1
ATOM 649 C CA . THR A 1 82 ? 16.349 -19.135 24.238 1.00 19.44 125 THR A CA 1
ATOM 650 C C . THR A 1 82 ? 17.549 -18.197 24.347 1.00 19.04 125 THR A C 1
ATOM 651 O O . THR A 1 82 ? 18.462 -18.415 25.154 1.00 18.80 125 THR A O 1
ATOM 655 N N . ALA A 1 83 ? 17.531 -17.144 23.536 1.00 19.02 126 ALA A N 1
ATOM 656 C CA . ALA A 1 83 ? 18.609 -16.162 23.508 1.00 20.79 126 ALA A CA 1
ATOM 657 C C . ALA A 1 83 ? 18.856 -15.473 24.842 1.00 21.50 126 ALA A C 1
ATOM 658 O O . ALA A 1 83 ? 20.005 -15.218 25.197 1.00 24.20 126 ALA A O 1
ATOM 660 N N . ILE A 1 84 ? 17.796 -15.162 25.584 1.00 21.80 127 ILE A N 1
ATOM 661 C CA . ILE A 1 84 ? 17.987 -14.483 26.862 1.00 23.15 127 ILE A CA 1
ATOM 662 C C . ILE A 1 84 ? 18.266 -15.409 28.050 1.00 24.11 127 ILE A C 1
ATOM 663 O O . ILE A 1 84 ? 18.932 -15.001 29.000 1.00 22.55 127 ILE A O 1
ATOM 668 N N . ASN A 1 85 ? 17.770 -16.643 28.003 1.00 25.08 128 ASN A N 1
ATOM 669 C CA . ASN A 1 85 ? 18.012 -17.583 29.096 1.00 27.12 128 ASN A CA 1
ATOM 670 C C . ASN A 1 85 ? 19.429 -18.125 29.042 1.00 28.57 128 ASN A C 1
ATOM 671 O O . ASN A 1 85 ? 19.997 -18.503 30.066 1.00 29.92 128 ASN A O 1
ATOM 676 N N . ASP A 1 86 ? 19.989 -18.170 27.838 1.00 29.52 129 ASP A N 1
ATOM 677 C CA . ASP A 1 86 ? 21.348 -18.649 27.639 1.00 29.78 129 ASP A CA 1
ATOM 678 C C . ASP A 1 86 ? 22.303 -17.482 27.840 1.00 29.57 129 ASP A C 1
ATOM 679 O O . ASP A 1 86 ? 22.353 -16.565 27.024 1.00 29.29 129 ASP A O 1
ATOM 684 N N . PRO A 1 87 ? 23.078 -17.507 28.935 1.00 30.10 130 PRO A N 1
ATOM 685 C CA . PRO A 1 87 ? 24.041 -16.454 29.276 1.00 30.44 130 PRO A CA 1
ATOM 686 C C . PRO A 1 87 ? 24.918 -15.931 28.142 1.00 29.60 130 PRO A C 1
ATOM 687 O O . PRO A 1 87 ? 24.979 -1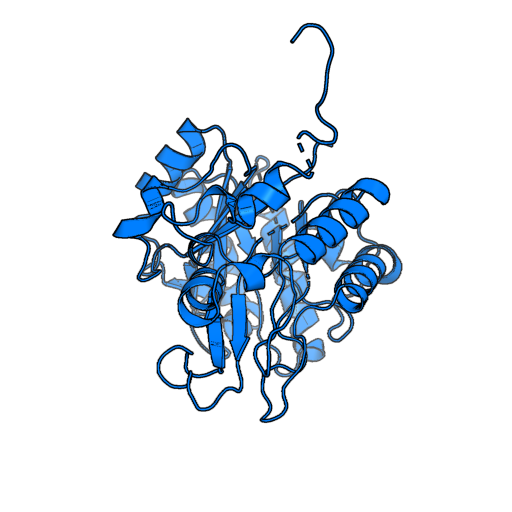4.724 27.916 1.00 29.14 130 PRO A O 1
ATOM 691 N N . LYS A 1 88 ? 25.604 -16.821 27.435 1.00 29.45 131 LYS A N 1
ATOM 692 C CA . LYS A 1 88 ? 26.470 -16.376 26.352 1.00 30.11 131 LYS A CA 1
ATOM 693 C C . LYS A 1 88 ? 25.676 -15.785 25.193 1.00 28.75 131 LYS A C 1
ATOM 694 O O . LYS A 1 88 ? 26.107 -14.814 24.570 1.00 25.91 131 LYS A O 1
ATOM 700 N N . ALA A 1 89 ? 24.520 -16.371 24.904 1.00 27.39 132 ALA A N 1
ATOM 701 C CA . ALA A 1 89 ? 23.681 -15.870 23.825 1.00 27.13 132 ALA A CA 1
ATOM 702 C C . ALA A 1 89 ? 23.224 -14.465 24.192 1.00 25.79 132 ALA A C 1
ATOM 703 O O . ALA A 1 89 ? 23.269 -13.553 23.370 1.00 25.93 132 ALA A O 1
ATOM 705 N N . ARG A 1 90 ? 22.791 -14.303 25.437 1.00 25.81 133 ARG A N 1
ATOM 706 C CA . ARG A 1 90 ? 22.315 -13.019 25.936 1.00 25.91 133 ARG A CA 1
ATOM 707 C C . ARG A 1 90 ? 23.347 -11.916 25.747 1.00 24.66 133 ARG A C 1
ATOM 708 O O . ARG A 1 90 ? 23.024 -10.818 25.295 1.00 20.99 133 ARG A O 1
ATOM 716 N N . LYS A 1 91 ? 24.594 -12.214 26.092 1.00 24.35 134 LYS A N 1
ATOM 717 C CA . LYS A 1 91 ? 25.670 -11.241 25.956 1.00 23.85 134 LYS A CA 1
ATOM 718 C C . LYS A 1 91 ? 25.953 -10.947 24.491 1.00 22.12 134 LYS A C 1
ATOM 719 O O . LYS A 1 91 ? 26.255 -9.814 24.125 1.00 21.44 134 LYS A O 1
ATOM 725 N N . GLU A 1 92 ? 25.849 -11.974 23.654 1.00 21.12 135 GLU A N 1
ATOM 726 C CA . GLU A 1 92 ? 26.076 -11.813 22.226 1.00 20.75 135 GLU A CA 1
ATOM 727 C C . GLU A 1 92 ? 24.998 -10.894 21.663 1.00 20.14 135 GLU A C 1
ATOM 728 O O . GLU A 1 92 ? 25.289 -9.928 20.955 1.00 17.49 135 GLU A O 1
ATOM 734 N N . LEU A 1 93 ? 23.748 -11.202 21.995 1.00 20.07 136 LEU A N 1
ATOM 735 C CA . LEU A 1 93 ? 22.607 -10.414 21.532 1.00 19.26 136 LEU A CA 1
ATOM 736 C C . LEU A 1 93 ? 22.754 -8.940 21.891 1.00 18.51 136 LEU A C 1
ATOM 737 O O . LEU A 1 93 ? 22.437 -8.061 21.086 1.00 19.72 136 LEU A O 1
ATOM 742 N N . ILE A 1 94 ? 23.220 -8.676 23.108 1.00 18.63 137 ILE A N 1
ATOM 743 C CA . ILE A 1 94 ? 23.408 -7.305 23.569 1.00 19.57 137 ILE A CA 1
ATOM 744 C C . ILE A 1 94 ? 24.416 -6.603 22.672 1.00 20.83 137 ILE A C 1
ATOM 745 O O . ILE A 1 94 ? 24.207 -5.464 22.249 1.00 18.76 137 ILE A O 1
ATOM 750 N N . GLN A 1 95 ? 25.514 -7.294 22.386 1.00 22.93 138 GLN A N 1
ATOM 751 C CA . GLN A 1 95 ? 26.552 -6.750 21.521 1.00 24.03 138 GLN A CA 1
ATOM 752 C C . GLN A 1 95 ? 26.004 -6.523 20.114 1.00 23.78 138 GLN A C 1
ATOM 753 O O . GLN A 1 95 ? 26.220 -5.468 19.518 1.00 23.73 138 GLN A O 1
ATOM 759 N N . GLN A 1 96 ? 25.288 -7.514 19.590 1.00 22.82 139 GLN A N 1
ATOM 760 C CA . GLN A 1 96 ? 24.697 -7.420 18.256 1.00 23.31 139 GLN A CA 1
ATOM 761 C C . GLN A 1 96 ? 23.804 -6.182 18.120 1.00 21.54 139 GLN A C 1
ATOM 762 O O . GLN A 1 96 ? 23.911 -5.428 17.155 1.00 20.99 139 GLN A O 1
ATOM 768 N N . ILE A 1 97 ? 22.915 -5.986 19.089 1.00 20.25 140 ILE A N 1
ATOM 769 C CA . ILE A 1 97 ? 21.999 -4.851 19.071 1.00 19.24 140 ILE A CA 1
ATOM 770 C C . ILE A 1 97 ? 22.740 -3.513 19.081 1.00 19.63 140 ILE A C 1
ATOM 771 O O . ILE A 1 97 ? 22.504 -2.656 18.223 1.00 19.23 140 ILE A O 1
ATOM 776 N N . ILE A 1 98 ? 23.636 -3.334 20.047 1.00 19.17 141 ILE A N 1
ATOM 777 C CA . ILE A 1 98 ? 24.396 -2.091 20.152 1.00 20.55 141 ILE A CA 1
ATOM 778 C C . ILE A 1 98 ? 25.212 -1.848 18.887 1.00 21.47 141 ILE A C 1
ATOM 779 O O . ILE A 1 98 ? 25.355 -0.710 18.440 1.00 20.66 141 ILE A O 1
ATOM 784 N N . ALA A 1 99 ? 25.745 -2.924 18.319 1.00 21.43 142 ALA A N 1
ATOM 785 C CA . ALA A 1 99 ? 26.557 -2.826 17.112 1.00 22.24 142 ALA A CA 1
ATOM 786 C C . ALA A 1 99 ? 25.735 -2.392 15.906 1.00 22.17 142 ALA A C 1
ATOM 787 O O . ALA A 1 99 ? 26.134 -1.495 15.162 1.00 20.85 142 ALA A O 1
ATOM 789 N N . PHE A 1 100 ? 24.587 -3.035 15.715 1.00 21.40 143 PHE A N 1
ATOM 790 C CA . PHE A 1 100 ? 23.713 -2.721 14.593 1.00 20.89 143 PHE A CA 1
ATOM 791 C C . PHE A 1 100 ? 23.303 -1.253 14.627 1.00 20.12 143 PHE A C 1
ATOM 792 O O . PHE A 1 100 ? 23.314 -0.564 13.605 1.00 19.26 143 PHE A O 1
ATOM 800 N N . THR A 1 101 ? 22.929 -0.792 15.814 1.00 20.56 144 THR A N 1
ATOM 801 C CA . THR A 1 101 ? 22.499 0.583 16.015 1.00 21.10 144 THR A CA 1
ATOM 802 C C . THR A 1 101 ? 23.634 1.549 15.652 1.00 22.59 144 THR A C 1
ATOM 803 O O . THR A 1 101 ? 23.438 2.487 14.875 1.00 20.42 144 THR A O 1
ATOM 807 N N . LYS A 1 102 ? 24.820 1.306 16.204 1.00 24.47 145 LYS A N 1
ATOM 808 C CA . LYS A 1 102 ? 25.984 2.152 15.928 1.00 28.06 145 LYS A CA 1
ATOM 809 C C . LYS A 1 102 ? 26.356 2.155 14.451 1.00 28.36 145 LYS A C 1
ATOM 810 O O . LYS A 1 102 ? 26.472 3.211 13.828 1.00 30.11 145 LYS A O 1
ATOM 816 N N . GLU A 1 103 ? 26.559 0.961 13.908 1.00 29.14 146 GLU A N 1
ATOM 817 C CA . GLU A 1 103 ? 26.930 0.783 12.511 1.00 29.55 146 GLU A CA 1
ATOM 818 C C . GLU A 1 103 ? 26.002 1.498 11.537 1.00 28.71 146 GLU A C 1
ATOM 819 O O . GLU A 1 103 ? 26.452 2.153 10.592 1.00 25.86 146 GLU A O 1
ATOM 825 N N . TYR A 1 104 ? 24.701 1.357 11.756 1.00 24.79 147 TYR A N 1
ATOM 826 C CA . TYR A 1 104 ? 23.730 1.981 10.875 1.00 24.87 147 TYR A CA 1
ATOM 827 C C . TYR A 1 104 ? 23.380 3.402 11.282 1.00 23.10 147 TYR A C 1
ATOM 828 O O . TYR A 1 104 ? 22.434 3.989 10.763 1.00 23.86 147 TYR A O 1
ATOM 837 N N . LYS A 1 105 ? 24.153 3.946 12.215 1.00 22.18 148 LYS A N 1
ATOM 838 C CA . LYS A 1 105 ? 23.959 5.311 12.676 1.00 21.61 148 LYS A CA 1
ATOM 839 C C . LYS A 1 105 ? 22.497 5.628 12.964 1.00 20.11 148 LYS A C 1
ATOM 840 O O . LYS A 1 105 ? 21.963 6.633 12.490 1.00 17.83 148 LYS A O 1
ATOM 846 N N . LEU A 1 106 ? 21.853 4.761 13.741 1.00 18.12 149 LEU A N 1
ATOM 847 C CA . LEU A 1 106 ? 20.456 4.953 14.102 1.00 17.31 149 LEU A CA 1
ATOM 848 C C . LEU A 1 106 ? 20.383 5.694 15.427 1.00 17.51 149 LEU A C 1
ATOM 849 O O . LEU A 1 106 ? 21.394 5.877 16.106 1.00 15.27 149 LEU A O 1
ATOM 854 N N . ASP A 1 107 ? 19.180 6.106 15.801 1.00 15.98 150 ASP A N 1
ATOM 855 C CA . ASP A 1 107 ? 18.986 6.855 17.035 1.00 15.94 150 ASP A CA 1
ATOM 856 C C . ASP A 1 107 ? 18.682 6.013 18.267 1.00 15.44 150 ASP A C 1
ATOM 857 O O . ASP A 1 107 ? 18.539 6.542 19.368 1.00 14.90 150 ASP A O 1
ATOM 862 N N . GLY A 1 108 ? 18.592 4.703 18.089 1.00 15.31 151 GLY A N 1
ATOM 863 C CA . GLY A 1 108 ? 18.301 3.850 19.223 1.00 13.06 151 GLY A CA 1
ATOM 864 C C . GLY A 1 108 ? 17.691 2.536 18.793 1.00 11.61 151 GLY A C 1
ATOM 865 O O . GLY A 1 108 ? 17.641 2.216 17.607 1.00 11.90 151 GLY A O 1
ATOM 866 N N . PHE A 1 109 ? 17.220 1.775 19.772 1.00 12.24 152 PHE A N 1
ATOM 867 C CA . PHE A 1 109 ? 16.622 0.483 19.502 1.00 11.32 152 PHE A CA 1
ATOM 868 C C . PHE A 1 109 ? 15.378 0.273 20.349 1.00 10.38 152 PHE A C 1
ATOM 869 O O . PHE A 1 109 ? 15.238 0.844 21.433 1.00 10.81 152 PHE A O 1
ATOM 877 N N . ASP A 1 110 ? 14.479 -0.554 19.829 1.00 10.85 153 ASP A N 1
ATOM 878 C CA . ASP A 1 110 ? 13.213 -0.867 20.482 1.00 9.56 153 ASP A CA 1
ATOM 879 C C . ASP A 1 110 ? 13.128 -2.380 20.680 1.00 9.48 153 ASP A C 1
ATOM 880 O O . ASP A 1 110 ? 13.341 -3.139 19.736 1.00 9.19 153 ASP A O 1
ATOM 885 N N . ILE A 1 111 ? 12.826 -2.805 21.905 1.00 10.02 154 ILE A N 1
ATOM 886 C CA . ILE A 1 111 ? 12.711 -4.227 22.222 1.00 10.50 154 ILE A CA 1
ATOM 887 C C . ILE A 1 111 ? 11.245 -4.657 22.237 1.00 9.33 154 ILE A C 1
ATOM 888 O O . ILE A 1 111 ? 10.477 -4.199 23.072 1.00 12.22 154 ILE A O 1
ATOM 893 N N . ASP A 1 112 ? 10.881 -5.543 21.315 1.00 9.29 155 ASP A N 1
ATOM 894 C CA . ASP A 1 112 ? 9.519 -6.050 21.202 1.00 10.18 155 ASP A CA 1
ATOM 895 C C . ASP A 1 112 ? 9.531 -7.543 21.512 1.00 8.94 155 ASP A C 1
ATOM 896 O O . ASP A 1 112 ? 9.435 -8.373 20.614 1.00 9.36 155 ASP A O 1
ATOM 901 N N . TYR A 1 113 ? 9.668 -7.867 22.793 1.00 9.75 156 TYR A N 1
ATOM 902 C CA . TYR A 1 113 ? 9.706 -9.259 23.247 1.00 11.05 156 TYR A CA 1
ATOM 903 C C . TYR A 1 113 ? 8.294 -9.787 23.472 1.00 9.68 156 TYR A C 1
ATOM 904 O O . TYR A 1 113 ? 7.574 -9.288 24.331 1.00 11.82 156 TYR A O 1
ATOM 913 N N . GLU A 1 114 ? 7.908 -10.806 22.715 1.00 9.80 157 GLU A N 1
ATOM 914 C CA . GLU A 1 114 ? 6.581 -11.379 22.856 1.00 11.60 157 GLU A CA 1
ATOM 915 C C . GLU A 1 114 ? 6.587 -12.907 22.913 1.00 13.15 157 GLU A C 1
ATOM 916 O O . GLU A 1 114 ? 6.001 -13.566 22.064 1.00 15.39 157 GLU A O 1
ATOM 922 N N . GLU A 1 115 ? 7.265 -13.458 23.915 1.00 14.64 158 GLU A N 1
ATOM 923 C CA . GLU A 1 115 ? 7.330 -14.907 24.125 1.00 14.79 158 GLU A CA 1
ATOM 924 C C . GLU A 1 115 ? 6.511 -15.105 25.392 1.00 14.41 158 GLU A C 1
ATOM 925 O O . GLU A 1 115 ? 7.005 -14.907 26.494 1.00 14.32 158 GLU A O 1
ATOM 931 N N . TYR A 1 116 ? 5.255 -15.495 25.226 1.00 18.87 159 TYR A N 1
ATOM 932 C CA . TYR A 1 116 ? 4.364 -15.637 26.364 1.00 21.38 159 TYR A CA 1
ATOM 933 C C . TYR A 1 116 ? 4.389 -16.943 27.141 1.00 23.75 159 TYR A C 1
ATOM 934 O O . TYR A 1 116 ? 3.821 -17.022 28.232 1.00 25.18 159 TYR A O 1
ATOM 943 N N . ASP A 1 117 ? 5.041 -17.967 26.603 1.00 23.37 160 ASP A N 1
ATOM 944 C CA . ASP A 1 117 ? 5.113 -19.231 27.323 1.00 24.96 160 ASP A CA 1
ATOM 945 C C . ASP A 1 117 ? 5.986 -19.038 28.569 1.00 23.54 160 ASP A C 1
ATOM 946 O O . ASP A 1 117 ? 7.091 -18.498 28.483 1.00 20.90 160 ASP A O 1
ATOM 951 N N . ASN A 1 118 ? 5.477 -19.472 29.720 1.00 22.39 161 ASN A N 1
ATOM 952 C CA . ASN A 1 118 ? 6.185 -19.346 30.994 1.00 23.09 161 ASN A CA 1
ATOM 953 C C . ASN A 1 118 ? 6.734 -17.940 31.207 1.00 21.67 161 ASN A C 1
ATOM 954 O O . ASN A 1 118 ? 7.915 -17.753 31.526 1.00 20.87 161 ASN A O 1
ATOM 959 N N . TRP A 1 119 ? 5.867 -16.951 31.051 1.00 19.81 162 TRP A N 1
ATOM 960 C CA . TRP A 1 119 ? 6.283 -15.567 31.204 1.00 20.67 162 TRP A CA 1
ATOM 961 C C . TRP A 1 119 ? 6.995 -15.246 32.520 1.00 19.68 162 TRP A C 1
ATOM 962 O O . TRP A 1 119 ? 8.121 -14.750 32.507 1.00 19.94 162 TRP A O 1
ATOM 973 N N . ASP A 1 120 ? 6.357 -15.523 33.651 1.00 19.03 163 ASP A N 1
ATOM 974 C CA . ASP A 1 120 ? 6.987 -15.219 34.932 1.00 19.54 163 ASP A CA 1
ATOM 975 C C . ASP A 1 120 ? 8.305 -15.963 35.146 1.00 19.89 163 ASP A C 1
ATOM 976 O O . ASP A 1 120 ? 9.251 -15.410 35.703 1.00 17.88 163 ASP A O 1
ATOM 981 N N . LYS A 1 121 ? 8.371 -17.210 34.700 1.00 20.62 164 LYS A N 1
ATOM 982 C CA . LYS A 1 121 ? 9.590 -17.997 34.849 1.00 22.92 164 LYS A CA 1
ATOM 983 C C . LYS A 1 121 ? 10.762 -17.377 34.080 1.00 22.45 164 LYS A C 1
ATOM 984 O O . LYS A 1 121 ? 11.899 -17.375 34.562 1.00 21.90 164 LYS A O 1
ATOM 990 N N . ASN A 1 122 ? 10.481 -16.856 32.886 1.00 21.17 165 ASN A N 1
ATOM 991 C CA . ASN A 1 122 ? 11.513 -16.247 32.043 1.00 21.61 165 ASN A CA 1
ATOM 992 C C . ASN A 1 122 ? 11.755 -14.756 32.276 1.00 21.23 165 ASN A C 1
ATOM 993 O O . ASN A 1 122 ? 12.756 -14.213 31.806 1.00 20.20 165 ASN A O 1
ATOM 998 N N . PHE A 1 123 ? 10.854 -14.087 32.986 1.00 21.79 166 PHE A N 1
ATOM 999 C CA . PHE A 1 123 ? 11.017 -12.652 33.194 1.00 22.62 166 PHE A CA 1
ATOM 1000 C C . PHE A 1 123 ? 12.327 -12.218 33.850 1.00 23.14 166 PHE A C 1
ATOM 1001 O O . PHE A 1 123 ? 12.923 -11.221 33.441 1.00 22.85 166 PHE A O 1
ATOM 1009 N N . PRO A 1 124 ? 12.783 -12.939 34.890 1.00 23.26 167 PRO A N 1
ATOM 1010 C CA . PRO A 1 124 ? 14.043 -12.532 35.522 1.00 23.00 167 PRO A CA 1
ATOM 1011 C C . PRO A 1 124 ? 15.166 -12.423 34.487 1.00 22.34 167 PRO A C 1
ATOM 1012 O O . PRO A 1 124 ? 15.967 -11.489 34.521 1.00 21.91 167 PRO A O 1
ATOM 1016 N N . SER A 1 125 ? 15.216 -13.381 33.563 1.00 21.60 168 SER A N 1
ATOM 1017 C CA . SER A 1 125 ? 16.227 -13.371 32.511 1.00 20.42 168 SER A CA 1
ATOM 1018 C C . SER A 1 125 ? 16.007 -12.187 31.577 1.00 19.47 168 SER A C 1
ATOM 1019 O O . SER A 1 125 ? 16.962 -11.561 31.120 1.00 19.29 168 SER A O 1
ATOM 1022 N N . LEU A 1 126 ? 14.744 -11.884 31.294 1.00 17.94 169 LEU A N 1
ATOM 1023 C CA . LEU A 1 126 ? 14.422 -10.768 30.411 1.00 17.59 169 LEU A CA 1
ATOM 1024 C C . LEU A 1 126 ? 14.889 -9.468 31.054 1.00 16.84 169 LEU A C 1
ATOM 1025 O O . LEU A 1 126 ? 15.463 -8.605 30.387 1.00 17.01 169 LEU A O 1
ATOM 1030 N N . LEU A 1 127 ? 14.652 -9.338 32.357 1.00 18.01 170 LEU A N 1
ATOM 1031 C CA . LEU A 1 127 ? 15.051 -8.146 33.100 1.00 18.82 170 LEU A CA 1
ATOM 1032 C C . LEU A 1 127 ? 16.574 -8.009 33.098 1.00 18.94 170 LEU A C 1
ATOM 1033 O O . LEU A 1 127 ? 17.106 -6.915 32.908 1.00 18.62 170 LEU A O 1
ATOM 1038 N N . VAL A 1 128 ? 17.275 -9.120 33.310 1.00 20.05 171 VAL A N 1
ATOM 1039 C CA . VAL A 1 128 ? 18.736 -9.107 33.307 1.00 20.48 171 VAL A CA 1
ATOM 1040 C C . VAL A 1 128 ? 19.230 -8.647 31.938 1.00 20.67 171 VAL A C 1
ATOM 1041 O O . VAL A 1 128 ? 20.225 -7.923 31.830 1.00 22.22 171 VAL A O 1
ATOM 1045 N N . PHE A 1 129 ? 18.533 -9.086 30.896 1.00 20.01 172 PHE A N 1
ATOM 1046 C CA . PHE A 1 129 ? 18.859 -8.719 29.523 1.00 18.79 172 PHE A CA 1
ATOM 1047 C C . PHE A 1 129 ? 18.661 -7.216 29.345 1.00 18.57 172 PHE A C 1
ATOM 1048 O O . PHE A 1 129 ? 19.510 -6.529 28.771 1.00 18.44 172 PHE A O 1
ATOM 1056 N N . ALA A 1 130 ? 17.541 -6.705 29.847 1.00 17.43 173 ALA A N 1
ATOM 1057 C CA . ALA A 1 130 ? 17.243 -5.281 29.739 1.00 18.62 173 ALA A CA 1
ATOM 1058 C C . ALA A 1 130 ? 18.300 -4.428 30.447 1.00 17.66 173 ALA A C 1
ATOM 1059 O O . ALA A 1 130 ? 18.749 -3.416 29.908 1.00 16.15 173 ALA A O 1
ATOM 1061 N N . ARG A 1 131 ? 18.692 -4.835 31.652 1.00 18.56 174 ARG A N 1
ATOM 1062 C CA . ARG A 1 131 ? 19.701 -4.096 32.405 1.00 20.48 174 ARG A CA 1
ATOM 1063 C C . ARG A 1 131 ? 21.030 -4.136 31.653 1.00 20.65 174 ARG A C 1
ATOM 1064 O O . ARG A 1 131 ? 21.703 -3.117 31.516 1.00 20.34 174 ARG A O 1
ATOM 1072 N N . GLY A 1 132 ? 21.398 -5.315 31.161 1.00 21.65 175 GLY A N 1
ATOM 1073 C CA . GLY A 1 132 ? 22.642 -5.450 30.420 1.00 21.46 175 GLY A CA 1
ATOM 1074 C C . GLY A 1 132 ? 22.663 -4.590 29.166 1.00 22.06 175 GLY A C 1
ATOM 1075 O O . GLY A 1 132 ? 23.691 -4.004 28.826 1.00 20.14 175 GLY A O 1
ATOM 1076 N N . LEU A 1 133 ? 21.529 -4.517 28.471 1.00 21.17 176 LEU A N 1
ATOM 1077 C CA . LEU A 1 133 ? 21.427 -3.705 27.257 1.00 21.73 176 LEU A CA 1
ATOM 1078 C C . LEU A 1 133 ? 21.636 -2.237 27.607 1.00 19.77 176 LEU A C 1
ATOM 1079 O O . LEU A 1 133 ? 22.349 -1.510 26.912 1.00 18.34 176 LEU A O 1
ATOM 1084 N N . TYR A 1 134 ? 20.998 -1.809 28.688 1.00 20.25 177 TYR A N 1
ATOM 1085 C CA . TYR A 1 134 ? 21.100 -0.430 29.138 1.00 21.70 177 TYR A CA 1
ATOM 1086 C C . TYR A 1 134 ? 22.540 -0.054 29.504 1.00 21.48 177 TYR A C 1
ATOM 1087 O O . TYR A 1 134 ? 23.071 0.957 29.041 1.00 21.64 177 TYR A O 1
ATOM 1096 N N . LEU A 1 135 ? 23.167 -0.878 30.334 1.00 22.24 178 LEU A N 1
ATOM 1097 C CA . LEU A 1 135 ? 24.539 -0.636 30.769 1.00 23.50 178 LEU A CA 1
ATOM 1098 C C . LEU A 1 135 ? 25.533 -0.618 29.609 1.00 24.13 178 LEU A C 1
ATOM 1099 O O . LEU A 1 135 ? 26.536 0.098 29.652 1.00 24.61 178 LEU A O 1
ATOM 1104 N N . ALA A 1 136 ? 25.246 -1.392 28.567 1.00 22.61 179 ALA A N 1
ATOM 1105 C CA . ALA A 1 136 ? 26.130 -1.477 27.411 1.00 23.62 179 ALA A CA 1
ATOM 1106 C C . ALA A 1 136 ? 25.903 -0.421 26.330 1.00 24.17 179 ALA A C 1
ATOM 1107 O O . ALA A 1 136 ? 26.822 -0.092 25.584 1.00 22.76 179 ALA A O 1
ATOM 1109 N N . LYS A 1 137 ? 24.693 0.122 26.244 1.00 24.56 180 LYS A N 1
ATOM 1110 C CA . LYS A 1 137 ? 24.395 1.105 25.206 1.00 26.15 180 LYS A CA 1
ATOM 1111 C C . LYS A 1 137 ? 25.123 2.434 25.364 1.00 27.83 180 LYS A C 1
ATOM 1112 O O . LYS A 1 137 ? 25.547 2.809 26.460 1.00 26.00 180 LYS A O 1
ATOM 1118 N N . GLU A 1 138 ? 25.256 3.145 24.251 1.00 29.36 181 GLU A N 1
ATOM 1119 C CA . GLU A 1 138 ? 25.912 4.439 24.240 1.00 32.22 181 GLU A CA 1
ATOM 1120 C C . GLU A 1 138 ? 24.941 5.493 24.772 1.00 32.61 181 GLU A C 1
ATOM 1121 O O . GLU A 1 138 ? 23.723 5.341 24.658 1.00 30.88 181 GLU A O 1
ATOM 1127 N N . LYS A 1 139 ? 25.490 6.549 25.366 1.00 32.94 182 LYS A N 1
ATOM 1128 C CA . LYS A 1 139 ? 24.697 7.637 25.938 1.00 35.09 182 LYS A CA 1
ATOM 1129 C C . LYS A 1 139 ? 23.532 8.111 25.067 1.00 34.25 182 LYS A C 1
ATOM 1130 O O . LYS A 1 139 ? 22.376 8.082 25.489 1.00 34.28 182 LYS A O 1
ATOM 1136 N N . ASN A 1 140 ? 23.855 8.562 23.859 1.00 32.92 183 ASN A N 1
ATOM 1137 C CA . ASN A 1 140 ? 22.870 9.078 22.914 1.00 32.67 183 ASN A CA 1
ATOM 1138 C C . ASN A 1 140 ? 21.777 8.115 22.454 1.00 30.29 183 ASN A C 1
ATOM 1139 O O . ASN A 1 140 ? 20.703 8.553 22.042 1.00 31.04 183 ASN A O 1
ATOM 1152 N N . LEU A 1 142 ? 18.655 5.821 22.183 1.00 14.62 185 LEU A N 1
ATOM 1153 C CA . LEU A 1 142 ? 17.363 5.701 22.833 1.00 12.46 185 LEU A CA 1
ATOM 1154 C C . LEU A 1 142 ? 17.123 4.206 23.028 1.00 11.36 185 LEU A C 1
ATOM 1155 O O . LEU A 1 142 ? 17.574 3.384 22.227 1.00 10.54 185 LEU A O 1
ATOM 1168 N N . THR A 1 144 ? 13.857 1.738 23.944 1.00 10.39 187 THR A N 1
ATOM 1169 C CA . THR A 1 144 ? 12.421 1.651 24.179 1.00 8.88 187 THR A CA 1
ATOM 1170 C C . THR A 1 144 ? 11.972 0.194 24.134 1.00 8.59 187 THR A C 1
ATOM 1171 O O . THR A 1 144 ? 12.757 -0.705 23.840 1.00 8.53 187 THR A O 1
ATOM 1175 N N . CYS A 1 145 ? 10.697 -0.030 24.427 1.00 9.34 188 CYS A N 1
ATOM 1176 C CA . CYS A 1 145 ? 10.160 -1.370 24.394 1.00 8.59 188 CYS A CA 1
ATOM 1177 C C . CYS A 1 145 ? 8.679 -1.342 24.056 1.00 8.56 188 CYS A C 1
ATOM 1178 O O . CYS A 1 145 ? 7.997 -0.351 24.320 1.00 8.22 188 CYS A O 1
ATOM 1181 N N . ALA A 1 146 ? 8.210 -2.427 23.445 1.00 7.97 189 ALA A N 1
ATOM 1182 C CA . ALA A 1 146 ? 6.798 -2.598 23.102 1.00 8.86 189 ALA A CA 1
ATOM 1183 C C . ALA A 1 146 ? 6.359 -3.591 24.178 1.00 6.76 189 ALA A C 1
ATOM 1184 O O . ALA A 1 146 ? 6.933 -4.671 24.299 1.00 9.51 189 ALA A O 1
ATOM 1186 N N . VAL A 1 147 ? 5.359 -3.226 24.969 1.00 7.26 190 VAL A N 1
ATOM 1187 C CA . VAL A 1 147 ? 4.938 -4.078 26.075 1.00 7.61 190 VAL A CA 1
ATOM 1188 C C . VAL A 1 147 ? 3.440 -4.313 26.161 1.00 8.48 190 VAL A C 1
ATOM 1189 O O . VAL A 1 147 ? 2.640 -3.606 25.546 1.00 8.50 190 VAL A O 1
ATOM 1193 N N . ASN A 1 148 ? 3.083 -5.323 26.943 1.00 9.80 191 ASN A N 1
ATOM 1194 C CA . ASN A 1 148 ? 1.693 -5.647 27.205 1.00 10.69 191 ASN A CA 1
ATOM 1195 C C . ASN A 1 148 ? 1.378 -4.974 28.530 1.00 10.03 191 ASN A C 1
ATOM 1196 O O . ASN A 1 148 ? 2.280 -4.496 29.215 1.00 9.39 191 ASN A O 1
ATOM 1201 N N . SER A 1 149 ? 0.104 -4.955 28.897 1.00 10.83 192 SER A N 1
ATOM 1202 C CA . SER A 1 149 ? -0.312 -4.328 30.140 1.00 11.02 192 SER A CA 1
ATOM 1203 C C . SER A 1 149 ? -1.336 -5.190 30.857 1.00 11.57 192 SER A C 1
ATOM 1204 O O . SER A 1 149 ? -2.152 -5.846 30.214 1.00 12.54 192 SER A O 1
ATOM 1207 N N . ARG A 1 150 ? -1.263 -5.197 32.185 1.00 11.30 193 ARG A N 1
ATOM 1208 C CA . ARG A 1 150 ? -2.216 -5.907 33.028 1.00 11.99 193 ARG A CA 1
ATOM 1209 C C . ARG A 1 150 ? -2.287 -7.442 33.000 1.00 12.83 193 ARG A C 1
ATOM 1210 O O . ARG A 1 150 ? -2.324 -8.066 34.063 1.00 11.94 193 ARG A O 1
ATOM 1218 N N . TRP A 1 151 ? -2.317 -8.061 31.822 1.00 14.86 194 TRP A N 1
ATOM 1219 C CA . TRP A 1 151 ? -2.387 -9.524 31.786 1.00 15.77 194 TRP A CA 1
ATOM 1220 C C . TRP A 1 151 ? -1.018 -10.186 31.936 1.00 15.56 194 TRP A C 1
ATOM 1221 O O . TRP A 1 151 ? -0.915 -11.399 32.113 1.00 14.83 194 TRP A O 1
ATOM 1232 N N . LEU A 1 152 ? 0.030 -9.379 31.859 1.00 16.08 195 LEU A N 1
ATOM 1233 C CA . LEU A 1 152 ? 1.396 -9.864 32.035 1.00 17.77 195 LEU A CA 1
ATOM 1234 C C . LEU A 1 152 ? 2.077 -8.934 33.025 1.00 19.44 195 LEU A C 1
ATOM 1235 O O . LEU A 1 152 ? 1.910 -7.719 32.950 1.00 19.76 195 LEU A O 1
ATOM 1240 N N . ASN A 1 153 ? 2.841 -9.500 33.953 1.00 20.09 196 ASN A N 1
ATOM 1241 C CA . ASN A 1 153 ? 3.527 -8.688 34.946 1.00 20.33 196 ASN A CA 1
ATOM 1242 C C . ASN A 1 153 ? 4.973 -8.392 34.570 1.00 18.79 196 ASN A C 1
ATOM 1243 O O . ASN A 1 153 ? 5.747 -9.301 34.284 1.00 18.96 196 ASN A O 1
ATOM 1248 N N . TYR A 1 154 ? 5.325 -7.108 34.567 1.00 18.29 197 TYR A N 1
ATOM 1249 C CA . TYR A 1 154 ? 6.680 -6.664 34.240 1.00 17.40 197 TYR A CA 1
ATOM 1250 C C . TYR A 1 154 ? 7.406 -6.176 35.490 1.00 18.40 197 TYR A C 1
ATOM 1251 O O . TYR A 1 154 ? 8.555 -5.749 35.414 1.00 19.91 197 TYR A O 1
ATOM 1260 N N . GLY A 1 155 ? 6.731 -6.218 36.632 1.00 19.82 198 GLY A N 1
ATOM 1261 C CA . GLY A 1 155 ? 7.358 -5.774 37.866 1.00 19.32 198 GLY A CA 1
ATOM 1262 C C . GLY A 1 155 ? 7.564 -4.267 37.933 1.00 20.15 198 GLY A C 1
ATOM 1263 O O . GLY A 1 155 ? 7.037 -3.518 37.105 1.00 19.26 198 GLY A O 1
ATOM 1264 N N . THR A 1 156 ? 8.340 -3.821 38.916 1.00 18.38 199 THR A N 1
ATOM 1265 C CA . THR A 1 156 ? 8.598 -2.396 39.098 1.00 18.31 199 THR A CA 1
ATOM 1266 C C . THR A 1 156 ? 10.037 -1.979 38.806 1.00 19.05 199 THR A C 1
ATOM 1267 O O . THR A 1 156 ? 10.393 -0.821 39.001 1.00 19.02 199 THR A O 1
ATOM 1271 N N . GLU A 1 157 ? 10.862 -2.906 38.327 1.00 19.48 200 GLU A N 1
ATOM 1272 C CA . GLU A 1 157 ? 12.261 -2.589 38.029 1.00 22.30 200 GLU A CA 1
ATOM 1273 C C . GLU A 1 157 ? 12.519 -2.397 36.534 1.00 20.59 200 GLU A C 1
ATOM 1274 O O . GLU A 1 157 ? 13.475 -1.732 36.134 1.00 21.91 200 GLU A O 1
ATOM 1280 N N . TRP A 1 158 ? 11.652 -2.990 35.723 1.00 19.09 201 TRP A N 1
ATOM 1281 C CA . TRP A 1 158 ? 11.728 -2.926 34.267 1.00 16.67 201 TRP A CA 1
ATOM 1282 C C . TRP A 1 158 ? 11.751 -1.495 33.750 1.00 14.47 201 TRP A C 1
ATOM 1283 O O . TRP A 1 158 ? 12.579 -1.125 32.921 1.00 13.19 201 TRP A O 1
ATOM 1294 N N . GLU A 1 159 ? 10.797 -0.720 34.242 1.00 16.21 202 GLU A N 1
ATOM 1295 C CA . GLU A 1 159 ? 10.602 0.680 33.898 1.00 17.29 202 GLU A CA 1
ATOM 1296 C C . GLU A 1 159 ? 11.874 1.512 33.688 1.00 17.12 202 GLU A C 1
ATOM 1297 O O . GLU A 1 159 ? 12.092 2.082 32.615 1.00 15.63 202 GLU A O 1
ATOM 1303 N N . GLN A 1 160 ? 12.703 1.571 34.724 1.00 16.0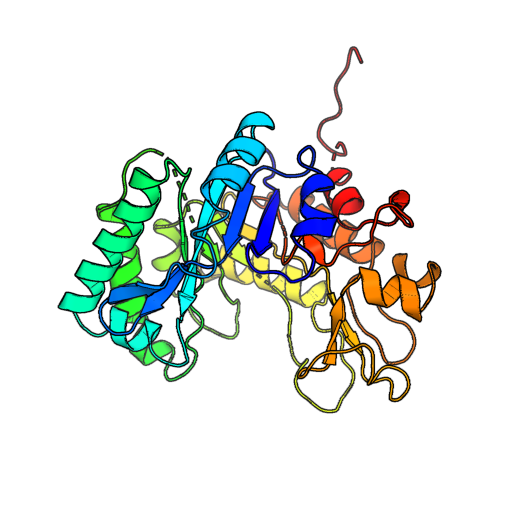8 203 GLN A N 1
ATOM 1304 C CA . GLN A 1 160 ? 13.929 2.368 34.731 1.00 16.04 203 GLN A CA 1
ATOM 1305 C C . GLN A 1 160 ? 14.892 2.309 33.556 1.00 15.56 203 GLN A C 1
ATOM 1306 O O . GLN A 1 160 ? 15.623 3.265 33.322 1.00 15.17 203 GLN A O 1
ATOM 1312 N N . TYR A 1 161 ? 14.911 1.207 32.817 1.00 14.07 204 TYR A N 1
ATOM 1313 C CA . TYR A 1 161 ? 15.859 1.098 31.717 1.00 15.17 204 TYR A CA 1
ATOM 1314 C C . TYR A 1 161 ? 15.400 1.651 30.380 1.00 14.71 204 TYR A C 1
ATOM 1315 O O . TYR A 1 161 ? 16.158 1.636 29.411 1.00 15.87 204 TYR A O 1
ATOM 1324 N N . PHE A 1 162 ? 14.180 2.167 30.320 1.00 14.66 205 PHE A N 1
ATOM 1325 C CA . PHE A 1 162 ? 13.678 2.660 29.050 1.00 12.79 205 PHE A CA 1
ATOM 1326 C C . PHE A 1 162 ? 13.309 4.129 28.972 1.00 12.17 205 PHE A C 1
ATOM 1327 O O . PHE A 1 162 ? 12.745 4.694 29.910 1.00 12.35 205 PHE A O 1
ATOM 1335 N N . ASP A 1 163 ? 13.629 4.735 27.830 1.00 12.54 206 ASP A N 1
ATOM 1336 C CA . ASP A 1 163 ? 13.308 6.135 27.574 1.00 11.26 206 ASP A CA 1
ATOM 1337 C C . ASP A 1 163 ? 11.816 6.221 27.260 1.00 8.69 206 ASP A C 1
ATOM 1338 O O . ASP A 1 163 ? 11.147 7.182 27.634 1.00 9.64 206 ASP A O 1
ATOM 1343 N N . TYR A 1 164 ? 11.305 5.207 26.567 1.00 9.69 207 TYR A N 1
ATOM 1344 C CA . TYR A 1 164 ? 9.887 5.140 26.219 1.00 10.43 207 TYR A CA 1
ATOM 1345 C C . TYR A 1 164 ? 9.386 3.710 26.354 1.00 11.02 207 TYR A C 1
ATOM 1346 O O . TYR A 1 164 ? 10.073 2.758 25.974 1.00 10.96 207 TYR A O 1
ATOM 1355 N N . ILE A 1 165 ? 8.186 3.579 26.913 1.00 10.28 208 ILE A N 1
ATOM 1356 C CA . ILE A 1 165 ? 7.532 2.294 27.112 1.00 10.35 208 ILE A CA 1
ATOM 1357 C C . ILE A 1 165 ? 6.244 2.419 26.292 1.00 8.26 208 ILE A C 1
ATOM 1358 O O . ILE A 1 165 ? 5.330 3.163 26.654 1.00 8.89 208 ILE A O 1
ATOM 1363 N N . ASN A 1 166 ? 6.198 1.695 25.177 1.00 7.66 209 ASN A N 1
ATOM 1364 C CA . ASN A 1 166 ? 5.067 1.747 24.253 1.00 9.21 209 ASN A CA 1
ATOM 1365 C C . ASN A 1 166 ? 4.065 0.621 24.468 1.00 7.35 209 ASN A C 1
ATOM 1366 O O . ASN A 1 166 ? 4.382 -0.546 24.263 1.00 9.36 209 ASN A O 1
ATOM 1371 N N . LEU A 1 167 ? 2.847 0.987 24.861 1.00 9.61 210 LEU A N 1
ATOM 1372 C CA . LEU A 1 167 ? 1.798 0.011 25.158 1.00 9.31 210 LEU A CA 1
ATOM 1373 C C . LEU A 1 167 ? 1.026 -0.538 23.962 1.00 7.80 210 LEU A C 1
ATOM 1374 O O . LEU A 1 167 ? 0.327 0.198 23.278 1.00 8.90 210 LEU A O 1
ATOM 1387 N N . SER A 1 169 ? -1.759 -1.655 23.177 1.00 9.26 212 SER A N 1
ATOM 1388 C CA . SER A 1 169 ? -3.142 -1.705 23.622 1.00 8.91 212 SER A CA 1
ATOM 1389 C C . SER A 1 169 ? -4.066 -2.094 22.478 1.00 8.15 212 SER A C 1
ATOM 1390 O O . SER A 1 169 ? -4.863 -1.295 21.997 1.00 10.43 212 SER A O 1
ATOM 1393 N N . TYR A 1 170 ? -3.948 -3.340 22.040 1.00 9.22 213 TYR A N 1
ATOM 1394 C CA . TYR A 1 170 ? -4.774 -3.833 20.955 1.00 9.73 213 TYR A CA 1
ATOM 1395 C C . TYR A 1 170 ? -4.727 -5.357 20.858 1.00 9.99 213 TYR A C 1
ATOM 1396 O O . TYR A 1 170 ? -4.007 -6.007 21.616 1.00 11.26 213 TYR A O 1
ATOM 1405 N N . ASP A 1 171 ? -5.520 -5.909 19.942 1.00 11.30 214 ASP A N 1
ATOM 1406 C CA . ASP A 1 171 ? -5.628 -7.349 19.721 1.00 10.56 214 ASP A CA 1
ATOM 1407 C C . ASP A 1 171 ? -6.293 -8.104 20.881 1.00 11.95 214 ASP A C 1
ATOM 1408 O O . ASP A 1 171 ? -6.191 -9.328 20.956 1.00 11.07 214 ASP A O 1
ATOM 1413 N N . ARG A 1 172 ? -6.972 -7.393 21.780 1.00 10.74 215 ARG A N 1
ATOM 1414 C CA . ARG A 1 172 ? -7.633 -8.072 22.892 1.00 13.14 215 ARG A CA 1
ATOM 1415 C C . ARG A 1 172 ? -8.870 -8.848 22.438 1.00 12.93 215 ARG A C 1
ATOM 1416 O O . ARG A 1 172 ? -9.751 -8.297 21.779 1.00 12.70 215 ARG A O 1
ATOM 1424 N N . GLY A 1 173 ? -8.908 -10.132 22.793 1.00 13.84 216 GLY A N 1
ATOM 1425 C CA . GLY A 1 173 ? -10.027 -11.002 22.458 1.00 15.63 216 GLY A CA 1
ATOM 1426 C C . GLY A 1 173 ? -10.364 -11.131 20.988 1.00 17.20 216 GLY A C 1
ATOM 1427 O O . GLY A 1 173 ? -11.474 -11.528 20.631 1.00 16.06 216 GLY A O 1
ATOM 1428 N N . ALA A 1 174 ? -9.395 -10.838 20.130 1.00 17.58 217 ALA A N 1
ATOM 1429 C CA . ALA A 1 174 ? -9.619 -10.872 18.693 1.00 19.62 217 ALA A CA 1
ATOM 1430 C C . ALA A 1 174 ? -9.454 -12.219 17.994 1.00 19.50 217 ALA A C 1
ATOM 1431 O O . ALA A 1 174 ? -9.859 -12.363 16.845 1.00 18.99 217 ALA A O 1
ATOM 1433 N N . PHE A 1 175 ? -8.888 -13.207 18.675 1.00 21.00 218 PHE A N 1
ATOM 1434 C CA . PHE A 1 175 ? -8.644 -14.491 18.029 1.00 23.22 218 PHE A CA 1
ATOM 1435 C C . PHE A 1 175 ? -9.655 -15.601 18.281 1.00 24.28 218 PHE A C 1
ATOM 1436 O O . PHE A 1 175 ? -9.285 -16.753 18.495 1.00 25.81 218 PHE A O 1
ATOM 1444 N N . THR A 1 176 ? -10.933 -15.249 18.245 1.00 25.88 219 THR A N 1
ATOM 1445 C CA . THR A 1 176 ? -11.998 -16.224 18.443 1.00 27.88 219 THR A CA 1
ATOM 1446 C C . THR A 1 176 ? -12.979 -16.036 17.296 1.00 28.98 219 THR A C 1
ATOM 1447 O O . THR A 1 176 ? -12.809 -15.139 16.469 1.00 29.19 219 THR A O 1
ATOM 1451 N N . ASP A 1 177 ? -14.007 -16.875 17.248 1.00 30.78 220 ASP A N 1
ATOM 1452 C CA . ASP A 1 177 ? -15.007 -16.784 16.192 1.00 31.81 220 ASP A CA 1
ATOM 1453 C C . ASP A 1 177 ? -16.068 -15.733 16.518 1.00 30.97 220 ASP A C 1
ATOM 1454 O O . ASP A 1 177 ? -17.011 -15.529 15.751 1.00 30.56 220 ASP A O 1
ATOM 1459 N N . LYS A 1 178 ? -15.903 -15.058 17.651 1.00 29.09 221 LYS A N 1
ATOM 1460 C CA . LYS A 1 178 ? -16.852 -14.037 18.082 1.00 29.52 221 LYS A CA 1
ATOM 1461 C C . LYS A 1 178 ? -16.357 -12.608 17.841 1.00 26.98 221 LYS A C 1
ATOM 1462 O O . LYS A 1 178 ? -15.258 -12.247 18.254 1.00 26.24 221 LYS A O 1
ATOM 1468 N N . PRO A 1 179 ? -17.173 -11.780 17.167 1.00 25.52 222 PRO A N 1
ATOM 1469 C CA . PRO A 1 179 ? -16.846 -10.382 16.861 1.00 23.41 222 PRO A CA 1
ATOM 1470 C C . PRO A 1 179 ? -16.671 -9.543 18.127 1.00 22.25 222 PRO A C 1
ATOM 1471 O O . PRO A 1 179 ? -17.518 -9.577 19.019 1.00 19.49 222 PRO A O 1
ATOM 1475 N N . VAL A 1 180 ? -15.570 -8.798 18.208 1.00 19.74 223 VAL A N 1
ATOM 1476 C CA . VAL A 1 180 ? -15.311 -7.940 19.365 1.00 18.86 223 VAL A CA 1
ATOM 1477 C C . VAL A 1 180 ? -14.427 -6.749 18.998 1.00 16.37 223 VAL A C 1
ATOM 1478 O O . VAL A 1 180 ? -13.721 -6.779 17.992 1.00 14.08 223 VAL A O 1
ATOM 1482 N N . GLN A 1 181 ? -14.486 -5.699 19.815 1.00 15.22 224 GLN A N 1
ATOM 1483 C CA . GLN A 1 181 ? -13.652 -4.514 19.616 1.00 12.86 224 GLN A CA 1
ATOM 1484 C C . GLN A 1 181 ? -12.301 -4.885 20.227 1.00 13.27 224 GLN A C 1
ATOM 1485 O O . GLN A 1 181 ? -12.205 -5.111 21.434 1.00 12.79 224 GLN A O 1
ATOM 1491 N N . HIS A 1 182 ? -11.261 -4.950 19.403 1.00 10.63 225 HIS A N 1
ATOM 1492 C CA . HIS A 1 182 ? -9.955 -5.349 19.894 1.00 10.31 225 HIS A CA 1
ATOM 1493 C C . HIS A 1 182 ? -9.142 -4.280 20.613 1.00 9.96 225 HIS A C 1
ATOM 1494 O O . HIS A 1 182 ? -8.215 -4.606 21.350 1.00 9.86 225 HIS A O 1
ATOM 1501 N N . ALA A 1 183 ? -9.488 -3.014 20.413 1.00 9.91 226 ALA A N 1
ATOM 1502 C CA . ALA A 1 183 ? -8.746 -1.935 21.055 1.00 9.97 226 ALA A CA 1
ATOM 1503 C C . ALA A 1 183 ? -9.686 -0.863 21.578 1.00 10.27 226 ALA A C 1
ATOM 1504 O O . ALA A 1 183 ? -9.765 0.232 21.018 1.00 9.71 226 ALA A O 1
ATOM 1506 N N . SER A 1 184 ? -10.390 -1.177 22.659 1.00 10.28 227 SER A N 1
ATOM 1507 C CA . SER A 1 184 ? -11.339 -0.236 23.234 1.00 10.12 227 SER A CA 1
ATOM 1508 C C . SER A 1 184 ? -10.680 0.923 23.969 1.00 9.85 227 SER A C 1
ATOM 1509 O O . SER A 1 184 ? -9.533 0.840 24.410 1.00 9.18 227 SER A O 1
ATOM 1512 N N . TYR A 1 185 ? -11.428 2.011 24.095 1.00 10.40 228 TYR A N 1
ATOM 1513 C CA . TYR A 1 185 ? -10.941 3.186 24.788 1.00 11.75 228 TYR A CA 1
ATOM 1514 C C . TYR A 1 185 ? -10.741 2.832 26.261 1.00 10.31 228 TYR A C 1
ATOM 1515 O O . TYR A 1 185 ? -9.761 3.235 26.884 1.00 9.68 228 TYR A O 1
ATOM 1524 N N . ASP A 1 186 ? -11.667 2.052 26.806 1.00 9.42 229 ASP A N 1
ATOM 1525 C CA . ASP A 1 186 ? -11.584 1.648 28.205 1.00 11.07 229 ASP A CA 1
ATOM 1526 C C . ASP A 1 186 ? -10.266 0.917 28.500 1.00 9.30 229 ASP A C 1
ATOM 1527 O O . ASP A 1 186 ? -9.564 1.257 29.457 1.00 8.72 229 ASP A O 1
ATOM 1532 N N . ASP A 1 187 ? -9.922 -0.069 27.674 1.00 9.55 230 ASP A N 1
ATOM 1533 C CA . ASP A 1 187 ? -8.687 -0.833 27.883 1.00 9.71 230 ASP A CA 1
ATOM 1534 C C . ASP A 1 187 ? -7.410 -0.016 27.658 1.00 9.09 230 ASP A C 1
ATOM 1535 O O . ASP A 1 187 ? -6.361 -0.338 28.205 1.00 10.57 230 ASP A O 1
ATOM 1540 N N . PHE A 1 188 ? -7.503 1.035 26.848 1.00 9.59 231 PHE A N 1
ATOM 1541 C CA . PHE A 1 188 ? -6.365 1.914 26.572 1.00 8.40 231 PHE A CA 1
ATOM 1542 C C . PHE A 1 188 ? -6.070 2.689 27.861 1.00 7.73 231 PHE A C 1
ATOM 1543 O O . PHE A 1 188 ? -4.944 2.724 28.346 1.00 8.12 231 PHE A O 1
ATOM 1551 N N . VAL A 1 189 ? -7.111 3.297 28.420 1.00 8.11 232 VAL A N 1
ATOM 1552 C CA . VAL A 1 189 ? -6.989 4.061 29.655 1.00 9.94 232 VAL A CA 1
ATOM 1553 C C . VAL A 1 189 ? -6.493 3.195 30.819 1.00 8.53 232 VAL A C 1
ATOM 1554 O O . VAL A 1 189 ? -5.643 3.626 31.596 1.00 9.24 232 VAL A O 1
ATOM 1558 N N . LYS A 1 190 ? -7.012 1.976 30.935 1.00 8.10 233 LYS A N 1
ATOM 1559 C CA . LYS A 1 190 ? -6.606 1.084 32.018 1.00 9.80 233 LYS A CA 1
ATOM 1560 C C . LYS A 1 190 ? -5.162 0.619 31.853 1.00 8.58 233 LYS A C 1
ATOM 1561 O O . LYS A 1 190 ? -4.445 0.431 32.836 1.00 10.34 233 LYS A O 1
ATOM 1567 N N . ASP A 1 191 ? -4.742 0.435 30.606 1.00 8.55 234 ASP A N 1
ATOM 1568 C CA . ASP A 1 191 ? -3.377 0.015 30.322 1.00 8.28 234 ASP A CA 1
ATOM 1569 C C . ASP A 1 191 ? -2.390 1.085 30.786 1.00 8.03 234 ASP A C 1
ATOM 1570 O O . ASP A 1 191 ? -1.344 0.778 31.365 1.00 8.18 234 ASP A O 1
ATOM 1575 N N . LEU A 1 192 ? -2.725 2.341 30.513 1.00 8.51 235 LEU A N 1
ATOM 1576 C CA . LEU A 1 192 ? -1.872 3.462 30.894 1.00 9.87 235 LEU A CA 1
ATOM 1577 C C . LEU A 1 192 ? -1.769 3.534 32.413 1.00 12.61 235 LEU A C 1
ATOM 1578 O O . LEU A 1 192 ? -0.674 3.665 32.969 1.00 10.45 235 LEU A O 1
ATOM 1583 N N . LYS A 1 193 ? -2.921 3.458 33.072 1.00 12.95 236 LYS A N 1
ATOM 1584 C CA . LYS A 1 193 ? -2.975 3.509 34.530 1.00 16.81 236 LYS A CA 1
ATOM 1585 C C . LYS A 1 193 ? -2.105 2.408 35.133 1.00 16.32 236 LYS A C 1
ATOM 1586 O O . LYS A 1 193 ? -1.392 2.631 36.113 1.00 17.71 236 LYS A O 1
ATOM 1592 N N . TYR A 1 194 ? -2.161 1.223 34.534 1.00 15.57 237 TYR A N 1
ATOM 1593 C CA . TYR A 1 194 ? -1.387 0.083 35.007 1.00 15.14 237 TYR A CA 1
ATOM 1594 C C . TYR A 1 194 ? 0.109 0.389 35.023 1.00 15.43 237 TYR A C 1
ATOM 1595 O O . TYR A 1 194 ? 0.797 0.158 36.018 1.00 14.20 237 TYR A O 1
ATOM 1604 N N . TRP A 1 195 ? 0.611 0.930 33.921 1.00 13.81 238 TRP A N 1
ATOM 1605 C CA . TRP A 1 195 ? 2.030 1.224 33.823 1.00 14.40 238 TRP A CA 1
ATOM 1606 C C . TRP A 1 195 ? 2.532 2.373 34.685 1.00 15.26 238 TRP A C 1
ATOM 1607 O O . TRP A 1 195 ? 3.676 2.365 35.146 1.00 17.27 238 TRP A O 1
ATOM 1618 N N . ASN A 1 196 ? 1.683 3.362 34.912 1.00 15.86 239 ASN A N 1
ATOM 1619 C CA . ASN A 1 196 ? 2.081 4.488 35.734 1.00 17.57 239 ASN A CA 1
ATOM 1620 C C . ASN A 1 196 ? 1.959 4.144 37.219 1.00 18.97 239 ASN A C 1
ATOM 1621 O O . ASN A 1 196 ? 2.887 4.367 37.990 1.00 19.09 239 ASN A O 1
ATOM 1626 N N . GLU A 1 197 ? 0.826 3.570 37.606 1.00 19.73 240 GLU A N 1
ATOM 1627 C CA . GLU A 1 197 ? 0.583 3.233 39.006 1.00 22.19 240 GLU A CA 1
ATOM 1628 C C . GLU A 1 197 ? 1.144 1.912 39.531 1.00 23.32 240 GLU A C 1
ATOM 1629 O O . GLU A 1 197 ? 1.636 1.858 40.655 1.00 24.38 240 GLU A O 1
ATOM 1635 N N . GLN A 1 198 ? 1.077 0.848 38.742 1.00 24.63 241 GLN A N 1
ATOM 1636 C CA . GLN A 1 198 ? 1.582 -0.439 39.211 1.00 25.73 241 GLN A CA 1
ATOM 1637 C C . GLN A 1 198 ? 3.047 -0.701 38.869 1.00 24.91 241 GLN A C 1
ATOM 1638 O O . GLN A 1 198 ? 3.810 -1.198 39.699 1.00 22.85 241 GLN A O 1
ATOM 1644 N N . CYS A 1 199 ? 3.442 -0.372 37.648 1.00 21.82 242 CYS A N 1
ATOM 1645 C CA . CYS A 1 199 ? 4.819 -0.592 37.242 1.00 20.76 242 CYS A CA 1
ATOM 1646 C C . CYS A 1 199 ? 5.672 0.590 37.676 1.00 19.33 242 CYS A C 1
ATOM 1647 O O . CYS A 1 199 ? 6.887 0.585 37.514 1.00 16.67 242 CYS A O 1
ATOM 1650 N N . ARG A 1 200 ? 5.014 1.603 38.232 1.00 19.74 243 ARG A N 1
ATOM 1651 C CA . ARG A 1 200 ? 5.690 2.800 38.718 1.00 22.27 243 ARG A CA 1
ATOM 1652 C C . ARG A 1 200 ? 6.533 3.524 37.672 1.00 21.40 243 ARG A C 1
ATOM 1653 O O . ARG A 1 200 ? 7.598 4.067 37.983 1.00 20.78 243 ARG A O 1
ATOM 1661 N N . ALA A 1 201 ? 6.053 3.533 36.431 1.00 19.22 244 ALA A N 1
ATOM 1662 C CA . ALA A 1 201 ? 6.755 4.226 35.357 1.00 17.27 244 ALA A CA 1
ATOM 1663 C C . ALA A 1 201 ? 6.239 5.658 35.290 1.00 15.85 244 ALA A C 1
ATOM 1664 O O . ALA A 1 201 ? 5.036 5.895 35.369 1.00 14.11 244 ALA A O 1
ATOM 1666 N N . SER A 1 202 ? 7.148 6.617 35.168 1.00 16.34 245 SER A N 1
ATOM 1667 C CA . SER A 1 202 ? 6.750 8.015 35.078 1.00 16.85 245 SER A CA 1
ATOM 1668 C C . SER A 1 202 ? 5.856 8.194 33.861 1.00 16.06 245 SER A C 1
ATOM 1669 O O . SER A 1 202 ? 6.089 7.579 32.824 1.00 14.61 245 SER A O 1
ATOM 1672 N N . LYS A 1 203 ? 4.831 9.028 33.985 1.00 16.36 246 LYS A N 1
ATOM 1673 C CA . LYS A 1 203 ? 3.939 9.276 32.863 1.00 16.80 246 LYS A CA 1
ATOM 1674 C C . LYS A 1 203 ? 4.736 9.839 31.693 1.00 15.86 246 LYS A C 1
ATOM 1675 O O . LYS A 1 203 ? 4.397 9.622 30.535 1.00 13.37 246 LYS A O 1
ATOM 1681 N N . SER A 1 204 ? 5.806 10.566 32.001 1.00 16.73 247 SER A N 1
ATOM 1682 C CA . SER A 1 204 ? 6.632 11.173 30.965 1.00 16.00 247 SER A CA 1
ATOM 1683 C C . SER A 1 204 ? 7.322 10.182 30.020 1.00 14.94 247 SER A C 1
ATOM 1684 O O . SER A 1 204 ? 7.992 10.593 29.072 1.00 14.73 247 SER A O 1
ATOM 1687 N N . LYS A 1 205 ? 7.176 8.886 30.274 1.00 13.44 248 LYS A N 1
ATOM 1688 C CA . LYS A 1 205 ? 7.802 7.896 29.406 1.00 12.26 248 LYS A CA 1
ATOM 1689 C C . LYS A 1 205 ? 6.800 6.850 28.920 1.00 11.42 248 LYS A C 1
ATOM 1690 O O . LYS A 1 205 ? 7.152 5.965 28.145 1.00 9.71 248 LYS A O 1
ATOM 1696 N N . ILE A 1 206 ? 5.553 6.967 29.367 1.00 10.38 249 ILE A N 1
ATOM 1697 C CA . ILE A 1 206 ? 4.507 6.026 28.971 1.00 10.66 249 ILE A CA 1
ATOM 1698 C C . ILE A 1 206 ? 3.844 6.508 27.680 1.00 7.37 249 ILE A C 1
ATOM 1699 O O . ILE A 1 206 ? 3.329 7.619 27.618 1.00 7.70 249 ILE A O 1
ATOM 1704 N N . VAL A 1 207 ? 3.878 5.653 26.661 1.00 10.24 250 VAL A N 1
ATOM 1705 C CA . VAL A 1 207 ? 3.336 5.936 25.332 1.00 8.82 250 VAL A CA 1
ATOM 1706 C C . VAL A 1 207 ? 2.190 4.996 24.948 1.00 7.74 250 VAL A C 1
ATOM 1707 O O . VAL A 1 207 ? 2.377 3.779 24.873 1.00 9.22 250 VAL A O 1
ATOM 1711 N N . GLY A 1 208 ? 1.017 5.564 24.676 1.00 9.12 251 GLY A N 1
ATOM 1712 C CA . GLY A 1 208 ? -0.134 4.747 24.310 1.00 8.19 251 GLY A CA 1
ATOM 1713 C C . GLY A 1 208 ? -0.165 4.271 22.863 1.00 7.02 251 GLY A C 1
ATOM 1714 O O . GLY A 1 208 ? -0.171 5.083 21.930 1.00 7.82 251 GLY A O 1
ATOM 1715 N N . GLY A 1 209 ? -0.212 2.953 22.678 1.00 7.25 252 GLY A N 1
ATOM 1716 C CA . GLY A 1 209 ? -0.238 2.378 21.339 1.00 7.77 252 GLY A CA 1
ATOM 1717 C C . GLY A 1 209 ? -1.597 2.470 20.663 1.00 6.63 252 GLY A C 1
ATOM 1718 O O . GLY A 1 209 ? -2.628 2.321 21.318 1.00 8.85 252 GLY A O 1
ATOM 1719 N N . LEU A 1 210 ? -1.590 2.713 19.353 1.00 8.04 253 LEU A N 1
ATOM 1720 C CA . LEU A 1 210 ? -2.816 2.852 18.557 1.00 7.25 253 LEU A CA 1
ATOM 1721 C C . LEU A 1 210 ? -2.772 1.931 17.338 1.00 7.30 253 LEU A C 1
ATOM 1722 O O . LEU A 1 210 ? -1.736 1.791 16.695 1.00 7.46 253 LEU A O 1
ATOM 1727 N N . PRO A 1 211 ? -3.907 1.308 16.996 1.00 7.80 254 PRO A N 1
ATOM 1728 C CA . PRO A 1 211 ? -3.968 0.405 15.847 1.00 8.08 254 PRO A CA 1
ATOM 1729 C C . PRO A 1 211 ? -4.570 1.045 14.593 1.00 7.34 254 PRO A C 1
ATOM 1730 O O . PRO A 1 211 ? -5.620 1.688 14.658 1.00 10.16 254 PRO A O 1
ATOM 1734 N N . PHE A 1 212 ? -3.892 0.888 13.457 1.00 7.00 255 PHE A N 1
ATOM 1735 C CA . PHE A 1 212 ? -4.398 1.413 12.189 1.00 8.10 255 PHE A CA 1
ATOM 1736 C C . PHE A 1 212 ? -5.013 0.244 11.400 1.00 8.77 255 PHE A C 1
ATOM 1737 O O . PHE A 1 212 ? -5.015 0.221 10.170 1.00 9.56 255 PHE A O 1
ATOM 1745 N N . TYR A 1 213 ? -5.546 -0.725 12.138 1.00 9.05 256 TYR A N 1
ATOM 1746 C CA . TYR A 1 213 ? -6.161 -1.902 11.549 1.00 8.46 256 TYR A CA 1
ATOM 1747 C C . TYR A 1 213 ? -7.184 -2.458 12.534 1.00 8.93 256 TYR A C 1
ATOM 1748 O O . TYR A 1 213 ? -7.198 -2.099 13.716 1.00 10.09 256 TYR A O 1
ATOM 1757 N N . GLY A 1 214 ? -8.001 -3.378 12.042 1.00 10.06 257 GLY A N 1
ATOM 1758 C CA . GLY A 1 214 ? -9.001 -4.003 12.877 1.00 9.85 257 GLY A CA 1
ATOM 1759 C C . GLY A 1 214 ? -9.219 -5.438 12.440 1.00 11.42 257 GLY A C 1
ATOM 1760 O O . GLY A 1 214 ? -8.357 -6.051 11.802 1.00 11.01 257 GLY A O 1
ATOM 1761 N N . TYR A 1 215 ? -10.392 -5.963 12.769 1.00 10.84 258 TYR A N 1
ATOM 1762 C CA . TYR A 1 215 ? -10.753 -7.333 12.439 1.00 12.11 258 TYR A CA 1
ATOM 1763 C C . TYR A 1 215 ? -12.169 -7.373 11.886 1.00 13.07 258 TYR A C 1
ATOM 1764 O O . TYR A 1 215 ? -13.015 -6.569 12.273 1.00 11.41 258 TYR A O 1
ATOM 1773 N N . SER A 1 216 ? -12.423 -8.298 10.967 1.00 15.26 259 SER A N 1
ATOM 1774 C CA . SER A 1 216 ? -13.762 -8.437 10.417 1.00 16.09 259 SER A CA 1
ATOM 1775 C C . SER A 1 216 ? -14.190 -9.889 10.419 1.00 17.99 259 SER A C 1
ATOM 1776 O O . SER A 1 216 ? -13.434 -10.778 10.009 1.00 15.59 259 SER A O 1
ATOM 1779 N N . TRP A 1 217 ? -15.408 -10.120 10.892 1.00 18.04 260 TRP A N 1
ATOM 1780 C CA . TRP A 1 217 ? -15.972 -11.458 10.935 1.00 19.28 260 TRP A CA 1
ATOM 1781 C C . TRP A 1 217 ? -17.043 -11.589 9.846 1.00 19.82 260 TRP A C 1
ATOM 1782 O O . TRP A 1 217 ? -17.859 -12.503 9.867 1.00 19.84 260 TRP A O 1
ATOM 1793 N N . GLU A 1 218 ? -17.019 -10.667 8.889 1.00 21.22 261 GLU A N 1
ATOM 1794 C CA . GLU A 1 218 ? -17.965 -10.676 7.779 1.00 22.40 261 GLU A CA 1
ATOM 1795 C C . GLU A 1 218 ? -17.575 -11.744 6.762 1.00 23.97 261 GLU A C 1
ATOM 1796 O O . GLU A 1 218 ? -16.463 -11.742 6.236 1.00 22.22 261 GLU A O 1
ATOM 1802 N N . GLU A 1 219 ? -18.499 -12.657 6.484 1.00 25.73 262 GLU A N 1
ATOM 1803 C CA . GLU A 1 219 ? -18.244 -13.728 5.531 1.00 27.28 262 GLU A CA 1
ATOM 1804 C C . GLU A 1 219 ? -17.871 -13.131 4.175 1.00 26.47 262 GLU A C 1
ATOM 1805 O O . GLU A 1 219 ? -16.963 -13.617 3.500 1.00 26.02 262 GLU A O 1
ATOM 1811 N N . SER A 1 220 ? -18.568 -12.064 3.796 1.00 24.68 263 SER A N 1
ATOM 1812 C CA . SER A 1 220 ? -18.340 -11.398 2.518 1.00 24.51 263 SER A CA 1
ATOM 1813 C C . SER A 1 220 ? -16.975 -10.728 2.392 1.00 23.45 263 SER A C 1
ATOM 1814 O O . SER A 1 220 ? -16.603 -10.274 1.310 1.00 22.01 263 SER A O 1
ATOM 1817 N N . LEU A 1 221 ? -16.229 -10.654 3.487 1.00 23.93 264 LEU A N 1
ATOM 1818 C CA . LEU A 1 221 ? -14.919 -10.020 3.438 1.00 23.28 264 LEU A CA 1
ATOM 1819 C C . LEU A 1 221 ? -13.778 -11.008 3.653 1.00 23.72 264 LEU A C 1
ATOM 1820 O O . LEU A 1 221 ? -12.633 -10.608 3.860 1.00 21.95 264 LEU A O 1
ATOM 1825 N N . GLN A 1 222 ? -14.087 -12.297 3.598 1.00 24.41 265 GLN A N 1
ATOM 1826 C CA . GLN A 1 222 ? -13.065 -13.319 3.781 1.00 26.39 265 GLN A CA 1
ATOM 1827 C C . GLN A 1 222 ? -11.951 -13.180 2.749 1.00 25.37 265 GLN A C 1
ATOM 1828 O O . GLN A 1 222 ? -10.834 -13.654 2.961 1.00 26.53 265 GLN A O 1
ATOM 1834 N N . GLY A 1 223 ? -12.254 -12.524 1.635 1.00 24.58 266 GLY A N 1
ATOM 1835 C CA . GLY A 1 223 ? -11.254 -12.333 0.601 1.00 22.69 266 GLY A CA 1
ATOM 1836 C C . GLY A 1 223 ? -10.485 -11.038 0.785 1.00 21.92 266 GLY A C 1
ATOM 1837 O O . GLY A 1 223 ? -9.695 -10.653 -0.077 1.00 20.66 266 GLY A O 1
ATOM 1838 N N . ALA A 1 224 ? -10.707 -10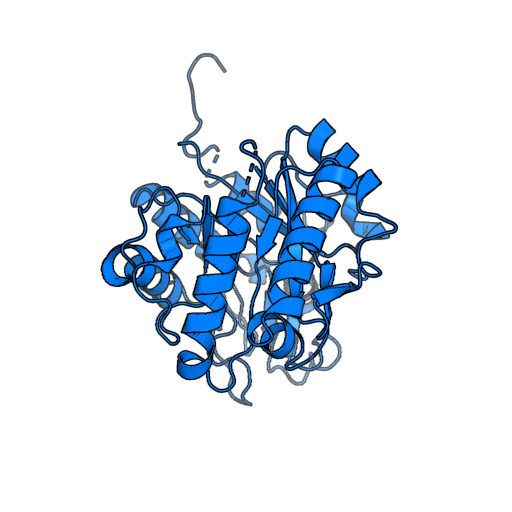.366 1.912 1.00 20.27 267 ALA A N 1
ATOM 1839 C CA . ALA A 1 224 ? -10.035 -9.098 2.183 1.00 21.37 267 ALA A CA 1
ATOM 1840 C C . ALA A 1 224 ? -9.401 -9.020 3.572 1.00 21.26 267 ALA A C 1
ATOM 1841 O O . ALA A 1 224 ? -8.913 -7.964 3.977 1.00 19.96 267 ALA A O 1
ATOM 1843 N N . VAL A 1 225 ? -9.415 -10.134 4.299 1.00 20.68 268 VAL A N 1
ATOM 1844 C CA . VAL A 1 225 ? -8.818 -10.187 5.631 1.00 20.48 268 VAL A CA 1
ATOM 1845 C C . VAL A 1 225 ? -7.719 -11.250 5.641 1.00 20.19 268 VAL A C 1
ATOM 1846 O O . VAL A 1 225 ? -7.733 -12.167 4.812 1.00 19.94 268 VAL A O 1
ATOM 1850 N N . ASP A 1 226 ? -6.764 -11.141 6.562 1.00 18.40 269 ASP A N 1
ATOM 1851 C CA . ASP A 1 226 ? -5.694 -12.131 6.603 1.00 18.46 269 ASP A CA 1
ATOM 1852 C C . ASP A 1 226 ? -6.034 -13.389 7.406 1.00 18.25 269 ASP A C 1
ATOM 1853 O O . ASP A 1 226 ? -7.189 -13.619 7.777 1.00 18.45 269 ASP A O 1
ATOM 1858 N N . ASP A 1 227 ? -5.013 -14.201 7.662 1.00 18.01 270 ASP A N 1
ATOM 1859 C CA . ASP A 1 227 ? -5.159 -15.459 8.390 1.00 18.48 270 ASP A CA 1
ATOM 1860 C C . ASP A 1 227 ? -5.763 -15.311 9.779 1.00 17.80 270 ASP A C 1
ATOM 1861 O O . ASP A 1 227 ? -6.254 -16.276 10.361 1.00 15.61 270 ASP A O 1
ATOM 1866 N N . VAL A 1 228 ? -5.745 -14.098 10.307 1.00 16.84 271 VAL A N 1
ATOM 1867 C CA . VAL A 1 228 ? -6.263 -13.883 11.642 1.00 17.98 271 VAL A CA 1
ATOM 1868 C C . VAL A 1 228 ? -7.429 -12.891 11.645 1.00 17.21 271 VAL A C 1
ATOM 1869 O O . VAL A 1 228 ? -7.768 -12.308 12.675 1.00 17.51 271 VAL A O 1
ATOM 1873 N N . ARG A 1 229 ? -8.042 -12.728 10.475 1.00 16.09 272 ARG A N 1
ATOM 1874 C CA . ARG A 1 229 ? -9.176 -11.827 10.273 1.00 15.45 272 ARG A CA 1
ATOM 1875 C C . ARG A 1 229 ? -8.786 -10.353 10.324 1.00 13.74 272 ARG A C 1
ATOM 1876 O O . ARG A 1 229 ? -9.645 -9.482 10.438 1.00 13.50 272 ARG A O 1
ATOM 1884 N N . GLY A 1 230 ? -7.490 -10.073 10.229 1.00 13.12 273 GLY A N 1
ATOM 1885 C CA . GLY A 1 230 ? -7.039 -8.694 10.269 1.00 10.05 273 GLY A CA 1
ATOM 1886 C C . GLY A 1 230 ? -7.275 -7.962 8.961 1.00 10.60 273 GLY A C 1
ATOM 1887 O O . GLY A 1 230 ? -7.129 -8.537 7.878 1.00 11.51 273 GLY A O 1
ATOM 1888 N N . ILE A 1 231 ? -7.644 -6.691 9.066 1.00 10.28 274 ILE A N 1
ATOM 1889 C CA . ILE A 1 231 ? -7.895 -5.853 7.905 1.00 10.90 274 ILE A CA 1
ATOM 1890 C C . ILE A 1 231 ? -7.412 -4.431 8.193 1.00 11.79 274 ILE A C 1
ATOM 1891 O O . ILE A 1 231 ? -7.739 -3.853 9.227 1.00 11.58 274 ILE A O 1
ATOM 1896 N N . ARG A 1 232 ? -6.626 -3.877 7.272 1.00 11.89 275 ARG A N 1
ATOM 1897 C CA . ARG A 1 232 ? -6.078 -2.531 7.428 1.00 10.75 275 ARG A CA 1
ATOM 1898 C C . ARG A 1 232 ? -7.141 -1.440 7.328 1.00 10.60 275 ARG A C 1
ATOM 1899 O O . ARG A 1 232 ? -8.184 -1.640 6.712 1.00 11.18 275 ARG A O 1
ATOM 1907 N N . TYR A 1 233 ? -6.884 -0.289 7.950 1.00 11.17 276 TYR A N 1
ATOM 1908 C CA . TYR A 1 233 ? -7.832 0.827 7.896 1.00 11.08 276 TYR A CA 1
ATOM 1909 C C . TYR A 1 233 ? -8.145 1.153 6.434 1.00 11.85 276 TYR A C 1
ATOM 1910 O O . TYR A 1 233 ? -9.289 1.466 6.079 1.00 12.28 276 TYR A O 1
ATOM 1919 N N . SER A 1 234 ? -7.127 1.081 5.583 1.00 10.82 277 SER A N 1
ATOM 1920 C CA . SER A 1 234 ? -7.315 1.358 4.162 1.00 11.07 277 SER A CA 1
ATOM 1921 C C . SER A 1 234 ? -8.321 0.375 3.557 1.00 11.33 277 SER A C 1
ATOM 1922 O O . SER A 1 234 ? -9.178 0.760 2.763 1.00 13.09 277 SER A O 1
ATOM 1925 N N . GLY A 1 235 ? -8.202 -0.894 3.938 1.00 12.51 278 GLY A N 1
ATOM 1926 C CA . GLY A 1 235 ? -9.102 -1.912 3.430 1.00 12.73 278 GLY A CA 1
ATOM 1927 C C . GLY A 1 235 ? -10.517 -1.720 3.947 1.00 14.51 278 GLY A C 1
ATOM 1928 O O . GLY A 1 235 ? -11.489 -2.076 3.279 1.00 13.18 278 GLY A O 1
ATOM 1929 N N . ILE A 1 236 ? -10.631 -1.162 5.149 1.00 14.72 279 ILE A N 1
ATOM 1930 C CA . ILE A 1 236 ? -11.934 -0.914 5.750 1.00 15.69 279 ILE A CA 1
ATOM 1931 C C . ILE A 1 236 ? -12.685 0.159 4.953 1.00 15.77 279 ILE A C 1
ATOM 1932 O O . ILE A 1 236 ? -13.843 -0.037 4.567 1.00 15.31 279 ILE A O 1
ATOM 1937 N N . LEU A 1 237 ? -12.022 1.280 4.685 1.00 15.10 280 LEU A N 1
ATOM 1938 C CA . LEU A 1 237 ? -12.646 2.358 3.919 1.00 16.93 280 LEU A CA 1
ATOM 1939 C C . LEU A 1 237 ? -13.014 1.886 2.509 1.00 18.08 280 LEU A C 1
ATOM 1940 O O . LEU A 1 237 ? -14.076 2.228 1.980 1.00 17.94 280 LEU A O 1
ATOM 1945 N N . LYS A 1 238 ? -12.130 1.097 1.908 1.00 19.20 281 LYS A N 1
ATOM 1946 C CA . LYS A 1 238 ? -12.355 0.573 0.565 1.00 20.67 281 LYS A CA 1
ATOM 1947 C C . LYS A 1 238 ? -13.611 -0.287 0.494 1.00 20.65 281 LYS A C 1
ATOM 1948 O O . LYS A 1 238 ? -14.474 -0.069 -0.355 1.00 20.80 281 LYS A O 1
ATOM 1954 N N . HIS A 1 239 ? -13.709 -1.252 1.404 1.00 20.10 282 HIS A N 1
ATOM 1955 C CA . HIS A 1 239 ? -14.830 -2.179 1.435 1.00 21.92 282 HIS A CA 1
ATOM 1956 C C . HIS A 1 239 ? -16.084 -1.732 2.169 1.00 21.93 282 HIS A C 1
ATOM 1957 O O . HIS A 1 239 ? -17.179 -2.194 1.849 1.00 23.17 282 HIS A O 1
ATOM 1964 N N . LEU A 1 240 ? -15.939 -0.849 3.149 1.00 20.75 283 LEU A N 1
ATOM 1965 C CA . LEU A 1 240 ? -17.097 -0.404 3.907 1.00 21.31 283 LEU A CA 1
ATOM 1966 C C . LEU A 1 240 ? -17.521 1.025 3.611 1.00 21.64 283 LEU A C 1
ATOM 1967 O O . LEU A 1 240 ? -18.558 1.478 4.085 1.00 22.32 283 LEU A O 1
ATOM 1972 N N . GLY A 1 241 ? -16.730 1.736 2.818 1.00 20.23 284 GLY A N 1
ATOM 1973 C CA . GLY A 1 241 ? -17.092 3.101 2.490 1.00 20.93 284 GLY A CA 1
ATOM 1974 C C . GLY A 1 241 ? -16.487 4.112 3.439 1.00 21.02 284 GLY A C 1
ATOM 1975 O O . GLY A 1 241 ? -16.047 3.767 4.538 1.00 19.96 284 GLY A O 1
ATOM 1976 N N . ASN A 1 242 ? -16.481 5.372 3.022 1.00 20.28 285 ASN A N 1
ATOM 1977 C CA . ASN A 1 242 ? -15.894 6.424 3.836 1.00 22.48 285 ASN A CA 1
ATOM 1978 C C . ASN A 1 242 ? -16.611 6.733 5.147 1.00 20.58 285 ASN A C 1
ATOM 1979 O O . ASN A 1 242 ? -16.031 7.359 6.032 1.00 19.28 285 ASN A O 1
ATOM 1984 N N . GLU A 1 243 ? -17.862 6.307 5.285 1.00 20.77 286 GLU A N 1
ATOM 1985 C CA . GLU A 1 243 ? -18.577 6.553 6.534 1.00 21.12 286 GLU A CA 1
ATOM 1986 C C . GLU A 1 243 ? -17.921 5.762 7.665 1.00 19.75 286 GLU A C 1
ATOM 1987 O O . GLU A 1 243 ? -18.072 6.090 8.842 1.00 18.32 286 GLU A O 1
ATOM 1993 N N . ALA A 1 244 ? -17.179 4.722 7.301 1.00 18.61 287 ALA A N 1
ATOM 1994 C CA . ALA A 1 244 ? -16.505 3.895 8.296 1.00 16.99 287 ALA A CA 1
ATOM 1995 C C . ALA A 1 244 ? -15.404 4.678 9.015 1.00 16.70 287 ALA A C 1
ATOM 1996 O O . ALA A 1 244 ? -14.958 4.287 10.090 1.00 17.42 287 ALA A O 1
ATOM 1998 N N . ALA A 1 245 ? -14.972 5.783 8.425 1.00 14.41 288 ALA A N 1
ATOM 1999 C CA . ALA A 1 245 ? -13.914 6.586 9.021 1.00 16.19 288 ALA A CA 1
ATOM 2000 C C . ALA A 1 245 ? -14.294 7.198 10.369 1.00 16.78 288 ALA A C 1
ATOM 2001 O O . ALA A 1 245 ? -13.429 7.458 11.207 1.00 16.37 288 ALA A O 1
ATOM 2003 N N . ASP A 1 246 ? -15.584 7.419 10.586 1.00 17.24 289 ASP A N 1
ATOM 2004 C CA . ASP A 1 246 ? -16.031 8.039 11.826 1.00 19.21 289 ASP A CA 1
ATOM 2005 C C . ASP A 1 246 ? -16.783 7.114 12.767 1.00 18.95 289 ASP A C 1
ATOM 2006 O O . ASP A 1 246 ? -17.664 7.549 13.508 1.00 17.58 289 ASP A O 1
ATOM 2011 N N . LYS A 1 247 ? -16.416 5.838 12.738 1.00 19.29 290 LYS A N 1
ATOM 2012 C CA . LYS A 1 247 ? -17.029 4.823 13.586 1.00 19.57 290 LYS A CA 1
ATOM 2013 C C . LYS A 1 247 ? -15.963 3.807 13.974 1.00 17.45 290 LYS A C 1
ATOM 2014 O O . LYS A 1 247 ? -14.876 3.787 13.397 1.00 15.82 290 LYS A O 1
ATOM 2020 N N . ASP A 1 248 ? -16.278 2.970 14.956 1.00 15.91 291 ASP A N 1
ATOM 2021 C CA . ASP A 1 248 ? -15.362 1.928 15.384 1.00 14.16 291 ASP A CA 1
ATOM 2022 C C . ASP A 1 248 ? -15.876 0.598 14.879 1.00 14.52 291 ASP A C 1
ATOM 2023 O O . ASP A 1 248 ? -15.217 -0.429 15.027 1.00 10.95 291 ASP A O 1
ATOM 2028 N N . ASN A 1 249 ? -17.069 0.611 14.294 1.00 16.43 292 ASN A N 1
ATOM 2029 C CA . ASN A 1 249 ? -17.630 -0.623 13.784 1.00 19.52 292 ASN A CA 1
ATOM 2030 C C . ASN A 1 249 ? -18.809 -0.458 12.840 1.00 20.86 292 ASN A C 1
ATOM 2031 O O . ASN A 1 249 ? -19.623 0.457 12.975 1.00 20.96 292 ASN A O 1
ATOM 2036 N N . ILE A 1 250 ? -18.865 -1.360 11.870 1.00 22.73 293 ILE A N 1
ATOM 2037 C CA . ILE A 1 250 ? -19.937 -1.420 10.894 1.00 24.78 293 ILE A CA 1
ATOM 2038 C C . ILE A 1 250 ? -20.161 -2.910 10.725 1.00 24.75 293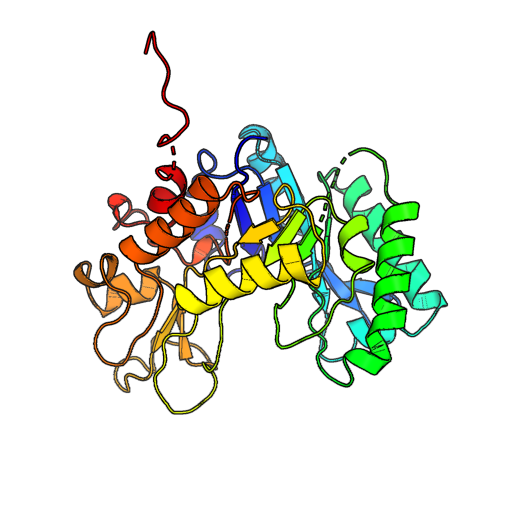 ILE A C 1
ATOM 2039 O O . ILE A 1 250 ? -19.266 -3.631 10.284 1.00 24.81 293 ILE A O 1
ATOM 2044 N N . GLY A 1 251 ? -21.345 -3.378 11.097 1.00 23.93 294 GLY A N 1
ATOM 2045 C CA . GLY A 1 251 ? -21.621 -4.794 10.981 1.00 22.69 294 GLY A CA 1
ATOM 2046 C C . GLY A 1 251 ? -20.695 -5.598 11.877 1.00 21.79 294 GLY A C 1
ATOM 2047 O O . GLY A 1 251 ? -20.549 -5.299 13.060 1.00 20.25 294 GLY A O 1
ATOM 2048 N N . LYS A 1 252 ? -20.052 -6.610 11.307 1.00 21.21 295 LYS A N 1
ATOM 2049 C CA . LYS A 1 252 ? -19.154 -7.465 12.070 1.00 20.32 295 LYS A CA 1
ATOM 2050 C C . LYS A 1 252 ? -17.680 -7.101 11.889 1.00 18.13 295 LYS A C 1
ATOM 2051 O O . LYS A 1 252 ? -16.808 -7.959 12.003 1.00 15.67 295 LYS A O 1
ATOM 2057 N N . THR A 1 253 ? -17.410 -5.830 11.605 1.00 16.77 296 THR A N 1
ATOM 2058 C CA . THR A 1 253 ? -16.037 -5.350 11.428 1.00 16.38 296 THR A CA 1
ATOM 2059 C C . THR A 1 253 ? -15.751 -4.327 12.529 1.00 14.89 296 THR A C 1
ATOM 2060 O O . THR A 1 253 ? -16.433 -3.311 12.619 1.00 13.98 296 THR A O 1
ATOM 2064 N N . TYR A 1 254 ? -14.743 -4.601 13.359 1.00 14.55 297 TYR A N 1
ATOM 2065 C CA . TYR A 1 254 ? -14.389 -3.718 14.474 1.00 12.83 297 TYR A CA 1
ATOM 2066 C C . TYR A 1 254 ? -12.967 -3.173 14.371 1.00 11.95 297 TYR A C 1
ATOM 2067 O O . TYR A 1 254 ? -12.022 -3.916 14.124 1.00 12.33 297 TYR A O 1
ATOM 2076 N N . TYR A 1 255 ? -12.825 -1.870 14.589 1.00 11.30 298 TYR A N 1
ATOM 2077 C CA . TYR A 1 255 ? -11.527 -1.211 14.476 1.00 11.46 298 TYR A CA 1
ATOM 2078 C C . TYR A 1 255 ? -11.559 0.102 15.254 1.00 10.13 298 TYR A C 1
ATOM 2079 O O . TYR A 1 255 ? -12.457 0.333 16.058 1.00 11.27 298 TYR A O 1
ATOM 2088 N N . ASN A 1 256 ? -10.573 0.958 15.020 1.00 10.82 299 ASN A N 1
ATOM 2089 C CA . ASN A 1 256 ? -10.531 2.260 15.680 1.00 10.27 299 ASN A CA 1
ATOM 2090 C C . ASN A 1 256 ? -10.725 3.323 14.606 1.00 11.92 299 ASN A C 1
ATOM 2091 O O . ASN A 1 256 ? -9.879 3.483 13.722 1.00 10.78 299 ASN A O 1
ATOM 2096 N N . GLY A 1 257 ? -11.846 4.035 14.671 1.00 12.35 300 GLY A N 1
ATOM 2097 C CA . GLY A 1 257 ? -12.116 5.076 13.694 1.00 11.47 300 GLY A CA 1
ATOM 2098 C C . GLY A 1 257 ? -11.516 6.382 14.173 1.00 11.79 300 GLY A C 1
ATOM 2099 O O . GLY A 1 257 ? -10.878 6.416 15.219 1.00 10.94 300 GLY A O 1
ATOM 2100 N N . ARG A 1 258 ? -11.725 7.462 13.428 1.00 11.98 301 ARG A N 1
ATOM 2101 C CA . ARG A 1 258 ? -11.156 8.749 13.806 1.00 10.43 301 ARG A CA 1
ATOM 2102 C C . ARG A 1 258 ? -11.537 9.287 15.188 1.00 9.19 301 ARG A C 1
ATOM 2103 O O . ARG A 1 258 ? -10.672 9.724 15.939 1.00 10.00 301 ARG A O 1
ATOM 2111 N N . PRO A 1 259 ? -12.834 9.274 15.542 1.00 9.28 302 PRO A N 1
ATOM 2112 C CA . PRO A 1 259 ? -13.224 9.786 16.861 1.00 9.80 302 PRO A CA 1
ATOM 2113 C C . PRO A 1 259 ? -12.496 9.094 18.013 1.00 7.35 302 PRO A C 1
ATOM 2114 O O . PRO A 1 259 ? -12.075 9.731 18.978 1.00 9.68 302 PRO A O 1
ATOM 2118 N N . THR A 1 260 ? -12.360 7.781 17.910 1.00 9.34 303 THR A N 1
ATOM 2119 C CA . THR A 1 260 ? -11.701 7.022 18.954 1.00 9.81 303 THR A CA 1
ATOM 2120 C C . THR A 1 260 ? -10.197 7.261 18.975 1.00 9.41 303 THR A C 1
ATOM 2121 O O . THR A 1 260 ? -9.598 7.334 20.044 1.00 10.95 303 THR A O 1
ATOM 2125 N N . ILE A 1 261 ? -9.586 7.388 17.800 1.00 8.19 304 ILE A N 1
ATOM 2126 C CA . ILE A 1 261 ? -8.147 7.653 17.745 1.00 8.67 304 ILE A CA 1
ATOM 2127 C C . ILE A 1 261 ? -7.910 9.000 18.419 1.00 8.01 304 ILE A C 1
ATOM 2128 O O . ILE A 1 261 ? -6.959 9.176 19.182 1.00 8.90 304 ILE A O 1
ATOM 2133 N N . ALA A 1 262 ? -8.794 9.950 18.133 1.00 9.40 305 ALA A N 1
ATOM 2134 C CA . ALA A 1 262 ? -8.702 11.283 18.708 1.00 9.35 305 ALA A CA 1
ATOM 2135 C C . ALA A 1 262 ? -8.916 11.241 20.216 1.00 8.77 305 ALA A C 1
ATOM 2136 O O . ALA A 1 262 ? -8.171 11.866 20.967 1.00 9.68 305 ALA A O 1
ATOM 2138 N N . ASN A 1 263 ? -9.941 10.516 20.658 1.00 9.94 306 ASN A N 1
ATOM 2139 C CA . ASN A 1 263 ? -10.216 10.421 22.089 1.00 9.89 306 ASN A CA 1
ATOM 2140 C C . ASN A 1 263 ? -9.017 9.866 22.839 1.00 7.17 306 ASN A C 1
ATOM 2141 O O . ASN A 1 263 ? -8.719 10.300 23.945 1.00 7.40 306 ASN A O 1
ATOM 2146 N N . LYS A 1 264 ? -8.335 8.895 22.240 1.00 8.78 307 LYS A N 1
ATOM 2147 C CA . LYS A 1 264 ? -7.167 8.305 22.884 1.00 7.03 307 LYS A CA 1
ATOM 2148 C C . LYS A 1 264 ? -6.038 9.322 22.969 1.00 6.73 307 LYS A C 1
ATOM 2149 O O . LYS A 1 264 ? -5.374 9.426 23.996 1.00 7.74 307 LYS A O 1
ATOM 2155 N N . CYS A 1 265 ? -5.832 10.084 21.897 1.00 7.70 308 CYS A N 1
ATOM 2156 C CA . CYS A 1 265 ? -4.785 11.101 21.897 1.00 8.27 308 CYS A CA 1
ATOM 2157 C C . CYS A 1 265 ? -5.091 12.186 22.927 1.00 8.61 308 CYS A C 1
ATOM 2158 O O . CYS A 1 265 ? -4.195 12.667 23.612 1.00 9.21 308 CYS A O 1
ATOM 2161 N N . LYS A 1 266 ? -6.363 12.562 23.028 1.00 10.22 309 LYS A N 1
ATOM 2162 C CA . LYS A 1 266 ? -6.798 13.584 23.973 1.00 12.40 309 LYS A CA 1
ATOM 2163 C C . LYS A 1 266 ? -6.550 13.173 25.422 1.00 10.77 309 LYS A C 1
ATOM 2164 O O . LYS A 1 266 ? -6.133 13.989 26.246 1.00 11.31 309 LYS A O 1
ATOM 2170 N N . PHE A 1 267 ? -6.816 11.908 25.735 1.00 11.52 310 PHE A N 1
ATOM 2171 C CA . PHE A 1 267 ? -6.595 11.412 27.086 1.00 9.48 310 PHE A CA 1
ATOM 2172 C C . PHE A 1 267 ? -5.101 11.469 27.398 1.00 9.91 310 PHE A C 1
ATOM 2173 O O . PHE A 1 267 ? -4.698 11.819 28.508 1.00 11.01 310 PHE A O 1
ATOM 2181 N N . ILE A 1 268 ? -4.284 11.114 26.412 1.00 9.69 311 ILE A N 1
ATOM 2182 C CA . ILE A 1 268 ? -2.832 11.147 26.568 1.00 9.06 311 ILE A CA 1
ATOM 2183 C C . ILE A 1 268 ? -2.429 12.581 26.922 1.00 9.91 311 ILE A C 1
ATOM 2184 O O . ILE A 1 268 ? -1.705 12.821 27.885 1.00 10.12 311 ILE A O 1
ATOM 2189 N N . LYS A 1 269 ? -2.923 13.531 26.134 1.00 11.99 312 LYS A N 1
ATOM 2190 C CA . LYS A 1 269 ? -2.623 14.947 26.339 1.00 14.05 312 LYS A CA 1
ATOM 2191 C C . LYS A 1 269 ? -3.101 15.473 27.690 1.00 13.83 312 LYS A C 1
ATOM 2192 O O . LYS A 1 269 ? -2.328 16.058 28.450 1.00 13.81 312 LYS A O 1
ATOM 2198 N N . GLU A 1 270 ? -4.383 15.271 27.972 1.00 14.91 313 GLU A N 1
ATOM 2199 C CA . GLU A 1 270 ? -4.995 15.740 29.207 1.00 15.87 313 GLU A CA 1
ATOM 2200 C C . GLU A 1 270 ? -4.417 15.142 30.479 1.00 16.44 313 GLU A C 1
ATOM 2201 O O . GLU A 1 270 ? -4.514 15.746 31.547 1.00 18.95 313 GLU A O 1
ATOM 2207 N N . ASN A 1 271 ? -3.808 13.968 30.383 1.00 14.78 314 ASN A N 1
ATOM 2208 C CA . ASN A 1 271 ? -3.271 13.349 31.577 1.00 13.23 314 ASN A CA 1
ATOM 2209 C C . ASN A 1 271 ? -1.749 13.268 31.619 1.00 13.55 314 ASN A C 1
ATOM 2210 O O . ASN A 1 271 ? -1.168 12.484 32.361 1.00 12.67 314 ASN A O 1
ATOM 2215 N N . ASP A 1 272 ? -1.121 14.110 30.809 1.00 12.52 315 ASP A N 1
ATOM 2216 C CA . ASP A 1 272 ? 0.329 14.224 30.739 1.00 15.18 315 ASP A CA 1
ATOM 2217 C C . ASP A 1 272 ? 1.162 12.986 30.439 1.00 13.13 315 ASP A C 1
ATOM 2218 O O . ASP A 1 272 ? 2.232 12.801 31.018 1.00 13.01 315 ASP A O 1
ATOM 2223 N N . TYR A 1 273 ? 0.684 12.139 29.536 1.00 13.36 316 TYR A N 1
ATOM 2224 C CA . TYR A 1 273 ? 1.462 10.968 29.149 1.00 12.42 316 TYR A CA 1
ATOM 2225 C C . TYR A 1 273 ? 2.441 11.410 28.063 1.00 11.54 316 TYR A C 1
ATOM 2226 O O . TYR A 1 273 ? 2.286 12.483 27.487 1.00 12.11 316 TYR A O 1
ATOM 2235 N N . ALA A 1 274 ? 3.450 10.586 27.797 1.00 11.22 317 ALA A N 1
ATOM 2236 C CA . ALA A 1 274 ? 4.490 10.911 26.822 1.00 10.74 317 ALA A CA 1
ATOM 2237 C C . ALA A 1 274 ? 4.043 11.131 25.374 1.00 9.80 317 ALA A C 1
ATOM 2238 O O . ALA A 1 274 ? 4.601 11.973 24.672 1.00 10.51 317 ALA A O 1
ATOM 2240 N N . GLY A 1 275 ? 3.053 10.367 24.922 1.00 10.29 318 GLY A N 1
ATOM 2241 C CA . GLY A 1 275 ? 2.591 10.499 23.554 1.00 9.30 318 GLY A CA 1
ATOM 2242 C C . GLY A 1 275 ? 1.930 9.223 23.076 1.00 8.60 318 GLY A C 1
ATOM 2243 O O . GLY A 1 275 ? 1.384 8.473 23.884 1.00 8.63 318 GLY A O 1
ATOM 2244 N N . VAL A 1 276 ? 1.964 8.974 21.769 1.00 8.62 319 VAL A N 1
ATOM 2245 C CA . VAL A 1 276 ? 1.363 7.766 21.233 1.00 6.46 319 VAL A CA 1
ATOM 2246 C C . VAL A 1 276 ? 2.297 7.020 20.299 1.00 6.40 319 VAL A C 1
ATOM 2247 O O . VAL A 1 276 ? 3.277 7.569 19.785 1.00 8.55 319 VAL A O 1
ATOM 2259 N N . ILE A 1 278 ? 2.222 3.921 17.061 1.00 8.96 321 ILE A N 1
ATOM 2260 C CA . ILE A 1 278 ? 1.337 3.375 16.049 1.00 7.42 321 ILE A CA 1
ATOM 2261 C C . ILE A 1 278 ? 1.800 2.087 15.397 1.00 7.28 321 ILE A C 1
ATOM 2262 O O . ILE A 1 278 ? 2.984 1.929 15.049 1.00 8.44 321 ILE A O 1
ATOM 2267 N N . TRP A 1 279 ? 0.861 1.158 15.250 1.00 8.80 322 TRP A N 1
ATOM 2268 C CA . TRP A 1 279 ? 1.138 -0.074 14.525 1.00 8.28 322 TRP A CA 1
ATOM 2269 C C . TRP A 1 279 ? -0.004 -0.226 13.514 1.00 8.66 322 TRP A C 1
ATOM 2270 O O . TRP A 1 279 ? -1.147 -0.470 13.904 1.00 8.62 322 TRP A O 1
ATOM 2281 N N . GLN A 1 280 ? 0.265 0.008 12.228 1.00 9.11 323 GLN A N 1
ATOM 2282 C CA . GLN A 1 280 ? 1.561 0.450 11.713 1.00 9.68 323 GLN A CA 1
ATOM 2283 C C . GLN A 1 280 ? 1.237 1.458 10.609 1.00 9.36 323 GLN A C 1
ATOM 2284 O O . GLN A 1 280 ? 0.163 1.399 10.008 1.00 8.00 323 GLN A O 1
ATOM 2290 N N . LEU A 1 281 ? 2.163 2.375 10.350 1.00 9.33 324 LEU A N 1
ATOM 2291 C CA . LEU A 1 281 ? 1.937 3.442 9.382 1.00 9.53 324 LEU A CA 1
ATOM 2292 C C . LEU A 1 281 ? 1.376 3.096 7.997 1.00 8.83 324 LEU A C 1
ATOM 2293 O O . LEU A 1 281 ? 0.517 3.816 7.496 1.00 8.45 324 LEU A O 1
ATOM 2298 N N . PHE A 1 282 ? 1.831 2.013 7.378 1.00 8.90 325 PHE A N 1
ATOM 2299 C CA . PHE A 1 282 ? 1.325 1.662 6.045 1.00 10.14 325 PHE A CA 1
ATOM 2300 C C . PHE A 1 282 ? -0.143 1.222 5.963 1.00 10.29 325 PHE A C 1
ATOM 2301 O O . PHE A 1 282 ? -0.728 1.244 4.883 1.00 13.05 325 PHE A O 1
ATOM 2309 N N . GLN A 1 283 ? -0.741 0.830 7.085 1.00 10.84 326 GLN A N 1
ATOM 2310 C CA . GLN A 1 283 ? -2.128 0.367 7.076 1.00 8.38 326 GLN A CA 1
ATOM 2311 C C . GLN A 1 283 ? -3.154 1.498 6.977 1.00 8.62 326 GLN A C 1
ATOM 2312 O O . GLN A 1 283 ? -4.344 1.250 6.786 1.00 8.39 326 GLN A O 1
ATOM 2318 N N . ASP A 1 284 ? -2.682 2.734 7.096 1.00 10.78 327 ASP A N 1
ATOM 2319 C CA . ASP A 1 284 ? -3.529 3.925 7.022 1.00 10.08 327 ASP A CA 1
ATOM 2320 C C . ASP A 1 284 ? -4.139 4.060 5.625 1.00 11.76 327 ASP A C 1
ATOM 2321 O O . ASP A 1 284 ? -3.731 3.369 4.687 1.00 11.48 327 ASP A O 1
ATOM 2326 N N . ALA A 1 285 ? -5.107 4.960 5.492 1.00 12.24 328 ALA A N 1
ATOM 2327 C CA . ALA A 1 285 ? -5.759 5.203 4.211 1.00 13.73 328 ALA A CA 1
ATOM 2328 C C . ALA A 1 285 ? -4.732 5.768 3.239 1.00 13.60 328 ALA A C 1
ATOM 2329 O O . ALA A 1 285 ? -3.684 6.265 3.657 1.00 12.20 328 ALA A O 1
ATOM 2331 N N . HIS A 1 286 ? -5.040 5.689 1.946 1.00 14.57 329 HIS A N 1
ATOM 2332 C CA . HIS A 1 286 ? -4.144 6.174 0.900 1.00 16.62 329 HIS A CA 1
ATOM 2333 C C . HIS A 1 286 ? -4.493 7.598 0.477 1.00 17.31 329 HIS A C 1
ATOM 2334 O O . HIS A 1 286 ? -5.491 8.162 0.930 1.00 16.89 329 HIS A O 1
ATOM 2341 N N . ASN A 1 287 ? -3.684 8.178 -0.403 1.00 19.15 330 ASN A N 1
ATOM 2342 C CA . ASN A 1 287 ? -3.938 9.546 -0.831 1.00 21.69 330 ASN A CA 1
ATOM 2343 C C . ASN A 1 287 ? -5.320 9.753 -1.433 1.00 21.61 330 ASN A C 1
ATOM 2344 O O . ASN A 1 287 ? -5.850 10.859 -1.396 1.00 21.61 330 ASN A O 1
ATOM 2349 N N . ASP A 1 288 ? -5.915 8.696 -1.975 1.00 21.02 331 ASP A N 1
ATOM 2350 C CA . ASP A 1 288 ? -7.246 8.821 -2.552 1.00 20.02 331 ASP A CA 1
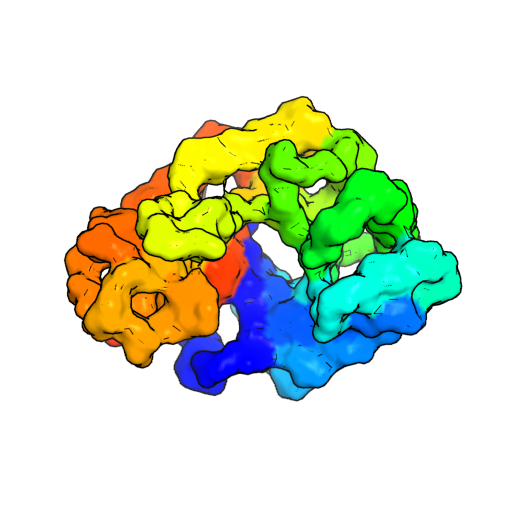ATOM 2351 C C . ASP A 1 288 ? -8.261 9.128 -1.447 1.00 20.46 331 ASP A C 1
ATOM 2352 O O . ASP A 1 288 ? -9.385 9.544 -1.722 1.00 19.17 331 ASP A O 1
ATOM 2357 N N . ASN A 1 289 ? -7.852 8.933 -0.195 1.00 18.89 332 ASN A N 1
ATOM 2358 C CA . ASN A 1 289 ? -8.707 9.218 0.959 1.00 18.30 332 ASN A CA 1
ATOM 2359 C C . ASN A 1 289 ? -7.904 9.991 2.000 1.00 16.13 332 ASN A C 1
ATOM 2360 O O . ASN A 1 289 ? -8.158 9.880 3.202 1.00 15.12 332 ASN A O 1
ATOM 2365 N N . TYR A 1 290 ? -6.945 10.780 1.523 1.00 16.07 333 TYR A N 1
ATOM 2366 C CA . TYR A 1 290 ? -6.064 11.575 2.380 1.00 15.49 333 TYR A CA 1
ATOM 2367 C C . TYR A 1 290 ? -6.713 12.217 3.602 1.00 15.49 333 TYR A C 1
ATOM 2368 O O . TYR A 1 290 ? -6.308 11.966 4.736 1.00 16.47 333 TYR A O 1
ATOM 2377 N N . ASP A 1 291 ? -7.706 13.065 3.372 1.00 14.82 334 ASP A N 1
ATOM 2378 C CA . ASP A 1 291 ? -8.358 13.756 4.474 1.00 13.68 334 ASP A CA 1
ATOM 2379 C C . ASP A 1 291 ? -8.914 12.836 5.552 1.00 12.62 334 ASP A C 1
ATOM 2380 O O . ASP A 1 291 ? -9.186 13.280 6.666 1.00 13.98 334 ASP A O 1
ATOM 2385 N N . LEU A 1 292 ? -9.069 11.559 5.234 1.00 13.00 335 LEU A N 1
ATOM 2386 C CA . LEU A 1 292 ? -9.611 10.616 6.201 1.00 13.92 335 LEU A CA 1
ATOM 2387 C C . LEU A 1 292 ? -8.548 9.786 6.913 1.00 12.19 335 LEU A C 1
ATOM 2388 O O . LEU A 1 292 ? -8.873 8.909 7.705 1.00 11.83 335 LEU A O 1
ATOM 2393 N N . LYS A 1 293 ? -7.277 10.071 6.653 1.00 10.58 336 LYS A N 1
ATOM 2394 C CA . LYS A 1 293 ? -6.211 9.299 7.278 1.00 9.98 336 LYS A CA 1
ATOM 2395 C C . LYS A 1 293 ? -6.119 9.431 8.801 1.00 8.29 336 LYS A C 1
ATOM 2396 O O . LYS A 1 293 ? -6.278 10.520 9.367 1.00 9.90 336 LYS A O 1
ATOM 2402 N N . LEU A 1 294 ? -5.863 8.305 9.459 1.00 6.89 337 LEU A N 1
ATOM 2403 C CA . LEU A 1 294 ? -5.729 8.279 10.909 1.00 6.57 337 LEU A CA 1
ATOM 2404 C C . LEU A 1 294 ? -4.491 9.046 11.384 1.00 7.54 337 LEU A C 1
ATOM 2405 O O . LEU A 1 294 ? -4.503 9.650 12.456 1.00 7.72 337 LEU A O 1
ATOM 2410 N N . ILE A 1 295 ? -3.418 9.026 10.601 1.00 9.73 338 ILE A N 1
ATOM 2411 C CA . ILE A 1 295 ? -2.220 9.746 11.020 1.00 8.91 338 ILE A CA 1
ATOM 2412 C C . ILE A 1 295 ? -2.522 11.245 11.132 1.00 10.20 338 ILE A C 1
ATOM 2413 O O . ILE A 1 295 ? -1.933 11.943 11.958 1.00 10.05 338 ILE A O 1
ATOM 2418 N N . ASN A 1 296 ? -3.454 11.743 10.322 1.00 11.56 339 ASN A N 1
ATOM 2419 C CA . ASN A 1 296 ? -3.790 13.161 10.401 1.00 11.47 339 ASN A CA 1
ATOM 2420 C C . ASN A 1 296 ? -4.569 13.452 11.678 1.00 12.33 339 ASN A C 1
ATOM 2421 O O . ASN A 1 296 ? -4.463 14.543 12.241 1.00 12.76 339 ASN A O 1
ATOM 2426 N N . VAL A 1 297 ? -5.366 12.491 12.134 1.00 11.95 340 VAL A N 1
ATOM 2427 C CA . VAL A 1 297 ? -6.101 12.691 13.378 1.00 12.15 340 VAL A CA 1
ATOM 2428 C C . VAL A 1 297 ? -5.038 12.828 14.464 1.00 12.04 340 VAL A C 1
ATOM 2429 O O . VAL A 1 297 ? -5.070 13.757 15.276 1.00 12.18 340 VAL A O 1
ATOM 2433 N N . VAL A 1 298 ? -4.085 11.900 14.462 1.00 11.15 341 VAL A N 1
ATOM 2434 C CA . VAL A 1 298 ? -2.997 11.916 15.431 1.00 10.09 341 VAL A CA 1
ATOM 2435 C C . VAL A 1 298 ? -2.225 13.234 15.339 1.00 11.18 341 VAL A C 1
ATOM 2436 O O . VAL A 1 298 ? -1.892 13.838 16.358 1.00 12.16 341 VAL A O 1
ATOM 2440 N N . GLY A 1 299 ? -1.957 13.685 14.116 1.00 12.71 342 GLY A N 1
ATOM 2441 C CA . GLY A 1 299 ? -1.223 14.927 13.931 1.00 13.15 342 GLY A CA 1
ATOM 2442 C C . GLY A 1 299 ? -1.933 16.147 14.493 1.00 14.42 342 GLY A C 1
ATOM 2443 O O . GLY A 1 299 ? -1.324 16.992 15.152 1.00 14.57 342 GLY A O 1
ATOM 2444 N N . ARG A 1 300 ? -3.229 16.251 14.226 1.00 14.67 343 ARG A N 1
ATOM 2445 C CA . ARG A 1 300 ? -4.004 17.376 14.732 1.00 16.38 343 ARG A CA 1
ATOM 2446 C C . ARG A 1 300 ? -4.019 17.430 16.260 1.00 17.98 343 ARG A C 1
ATOM 2447 O O . ARG A 1 300 ? -3.865 18.503 16.853 1.00 16.05 343 ARG A O 1
ATOM 2455 N N . GLU A 1 301 ? -4.200 16.273 16.896 1.00 17.33 344 GLU A N 1
ATOM 2456 C CA . GLU A 1 301 ? -4.258 16.203 18.355 1.00 18.83 344 GLU A CA 1
ATOM 2457 C C . GLU A 1 301 ? -2.911 16.323 19.059 1.00 20.20 344 GLU A C 1
ATOM 2458 O O . GLU A 1 301 ? -2.824 16.910 20.140 1.00 20.46 344 GLU A O 1
ATOM 2480 N N . GLU A 1 304 ? -0.731 19.898 16.622 1.00 32.26 347 GLU A N 1
ATOM 2481 C CA . GLU A 1 304 ? -1.411 21.172 16.494 1.00 35.03 347 GLU A CA 1
ATOM 2482 C C . GLU A 1 304 ? -2.253 21.660 17.669 1.00 37.32 347 GLU A C 1
ATOM 2483 O O . GLU A 1 304 ? -2.053 22.778 18.143 1.00 38.09 347 GLU A O 1
ATOM 2489 N N . GLU A 1 305 ? -3.177 20.834 18.148 1.00 39.78 348 GLU A N 1
ATOM 2490 C CA . GLU A 1 305 ? -4.053 21.235 19.245 1.00 42.74 348 GLU A CA 1
ATOM 2491 C C . GLU A 1 305 ? -3.360 21.912 20.427 1.00 43.54 348 GLU A C 1
ATOM 2492 O O . GLU A 1 305 ? -3.961 22.750 21.101 1.00 44.26 348 GLU A O 1
ATOM 2498 N N . GLY A 1 306 ? -2.104 21.559 20.685 1.00 44.18 349 GLY A N 1
ATOM 2499 C CA . GLY A 1 306 ? -1.401 22.173 21.800 1.00 44.14 349 GLY A CA 1
ATOM 2500 C C . GLY A 1 306 ? -0.225 23.037 21.387 1.00 44.41 349 GLY A C 1
ATOM 2501 O O . GLY A 1 306 ? 0.414 23.674 22.228 1.00 45.13 349 GLY A O 1
ATOM 2502 N N . HIS A 1 307 ? 0.054 23.070 20.087 1.00 43.33 350 HIS A N 1
ATOM 2503 C CA . HIS A 1 307 ? 1.173 23.838 19.551 1.00 42.13 350 HIS A CA 1
ATOM 2504 C C . HIS A 1 307 ? 0.875 25.287 19.168 1.00 39.44 350 HIS A C 1
ATOM 2505 O O . HIS A 1 307 ? 1.797 26.059 18.901 1.00 40.22 350 HIS A O 1
ATOM 2512 N N . HIS A 1 308 ? -0.396 25.666 19.133 1.00 36.52 351 HIS A N 1
ATOM 2513 C CA . HIS A 1 308 ? -0.741 27.028 18.746 1.00 33.52 351 HIS A CA 1
ATOM 2514 C C . HIS A 1 308 ? 0.082 28.109 19.423 1.00 31.77 351 HIS A C 1
ATOM 2515 O O . HIS A 1 308 ? 0.415 28.019 20.607 1.00 30.53 351 HIS A O 1
ATOM 2522 N N . HIS A 1 309 ? 0.417 29.131 18.646 1.00 28.74 352 HIS A N 1
ATOM 2523 C CA . HIS A 1 309 ? 1.192 30.254 19.147 1.00 27.09 352 HIS A CA 1
ATOM 2524 C C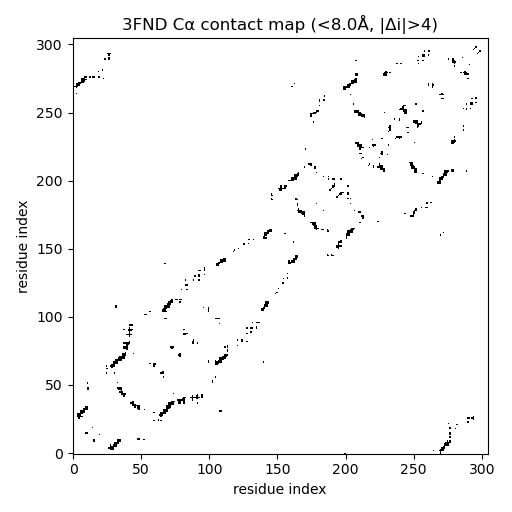 . HIS A 1 309 ? 0.762 31.529 18.435 1.00 22.46 352 HIS A C 1
ATOM 2525 O O . HIS A 1 309 ? 0.022 31.485 17.455 1.00 20.96 352 HIS A O 1
ATOM 2532 N N . HIS A 1 310 ? 1.235 32.662 18.936 1.00 19.12 353 HIS A N 1
ATOM 2533 C CA . HIS A 1 310 ? 0.909 33.955 18.345 1.00 15.45 353 HIS A CA 1
ATOM 2534 C C . HIS A 1 310 ? 1.840 34.209 17.161 1.00 14.32 353 HIS A C 1
ATOM 2535 O O . HIS A 1 310 ? 2.801 33.464 16.931 1.00 13.23 353 HIS A O 1
ATOM 2542 N N . HIS A 1 311 ? 1.552 35.287 16.435 1.00 14.36 354 HIS A N 1
ATOM 2543 C CA . HIS A 1 311 ? 2.361 35.728 15.308 1.00 12.22 354 HIS A CA 1
ATOM 2544 C C . HIS A 1 311 ? 2.487 34.717 14.176 1.00 13.57 354 HIS A C 1
ATOM 2545 O O . HIS A 1 311 ? 3.582 34.465 13.666 1.00 12.38 354 HIS A O 1
ATOM 2552 N N . HIS A 1 312 ? 1.347 34.160 13.776 1.00 14.44 355 HIS A N 1
ATOM 2553 C CA . HIS A 1 312 ? 1.302 33.175 12.696 1.00 18.65 355 HIS A CA 1
ATOM 2554 C C . HIS A 1 312 ? 1.458 33.889 11.351 1.00 19.41 355 HIS A C 1
ATOM 2555 O O . HIS A 1 312 ? 2.232 33.403 10.502 1.00 20.64 355 HIS A O 1
#

B-factor: mean 19.22, std 8.83, range [5.77, 54.94]

Solvent-accessible surface area: 14248 Å² total

Organism: Bacteroides thetaiotaomicron (strain ATCC 29148 / DSM 2079 / JCM 5827 / CCUG 10774 / NCTC 10582 / VPI-5482 / E50) (NCBI:txid226186)

Secondary structure (DSSP, 8-state):
---B-EEEEETT-TTHHHHGGG--GGG-SEEEEEEEEEPTTS-EE-TTTTTTHHHHHHHHHHTT-EEEEEEEESSTTHHHHHHHSHHHHHHHHHHHHHHHHHTT-SEEEE-----TTHHHHHHHHHHHHHHHHHHS-----EE---SSS--TTTSGGG-S-EE----TT-SSSS---SS-HHHHHHHHHIIIIIS---GGGEE---BSEEEE--GGGTTSS-TTSEEEHHHHHHHH-GGGGG-SEETTEE---HHHHHHHHHHHHHTT--B--B-GGGS--GGGGGG-HHHHHHH--TTT--S--

InterPro domains:
  IPR001223 Glycoside hydrolase family 18, catalytic domain [PF00704] (56-327)
  IPR001223 Glycoside hydrolase family 18, catalytic domain [PS51910] (47-347)
  IPR001579 Glycosyl hydrolase family 18, active site [PS01095] (149-157)
  IPR011583 Chitinase II/V-like, catalytic domain [SM00636] (47-327)
  IPR017853 Glycoside hydrolase superfamily [SSF51445] (47-341)
  IPR050314 Glycosyl hydrolase family 18 [PTHR11177] (63-330)